Protein AF-A0A5C7P447-F1 (afdb_monomer)

Foldseek 3Di:
DDDPDQFDPVVCVVPVPHPVRDQDPPHQWDWDQDPQWIWIAGPVGDIDIAHLVLAAPLLVVVCVVQNPVNQLQVLLDDDCPPAPNDPVRSSVVSVVSSVVLSCVRNVHDSDNDDPPPDDPVVVLVLLLVLCCVLCVVQDVHSVSSLVVLVVQCVVVVHDSVVSSVVSCPDPSSVVSSVVVVVVVVVVVVVVVPPPPVVVVCVVVDD

Mean predicted aligned error: 17.14 Å

Solvent-accessible surface area (backbone atoms only — not comparable to full-atom values): 11740 Å² total; per-residue (Å²): 139,84,85,80,83,79,66,54,57,72,53,17,77,78,38,89,85,33,56,82,78,68,54,51,97,87,45,68,46,43,74,50,77,54,97,82,22,44,36,38,40,34,76,89,69,52,75,48,76,42,55,66,85,46,26,23,72,57,29,50,58,53,31,76,78,63,34,65,66,58,54,35,54,55,52,32,64,71,59,92,85,54,62,78,81,42,74,65,46,33,52,51,50,28,49,49,38,25,50,54,46,45,49,50,48,41,64,50,42,68,55,75,67,75,77,74,79,42,65,69,70,50,52,46,49,42,50,25,52,15,44,21,71,76,34,52,93,81,13,89,39,52,66,54,31,46,53,51,37,52,51,47,8,64,75,66,76,39,54,64,68,56,27,49,46,61,52,47,70,35,69,71,35,43,53,40,38,52,51,52,50,52,50,53,50,48,55,55,52,59,70,59,52,75,35,74,64,58,59,46,39,67,73,72,66,119

Sequence (206 aa):
MAKVEMVSVAQAVADPKLAFTNFRKNGDYASDWIAGRLHIIWRDGMRQTFDPRRASVSVRAEAERNGFHQTIIDAGAMGADEGDGTKQGRMAERRRRMTERMEHLASGSDSWEKPRLSSGAVAESLVLRALVRVFPDRFTDTEAASKAVDTLAAKRSLDRAGALKVWADSQAIALAIVDIRAEDAKARAGGLSESADDILGEILGE

Structure (mmCIF, N/CA/C/O backbone):
data_AF-A0A5C7P447-F1
#
_entry.id   AF-A0A5C7P447-F1
#
loop_
_atom_site.group_PDB
_atom_site.id
_atom_site.type_symbol
_atom_site.label_atom_id
_atom_site.label_alt_id
_atom_site.label_comp_id
_atom_site.label_asym_id
_atom_site.label_entity_id
_atom_site.label_seq_id
_atom_site.pdbx_PDB_ins_code
_atom_site.Cartn_x
_atom_site.Cartn_y
_atom_site.Cartn_z
_atom_site.occupancy
_atom_site.B_iso_or_equiv
_atom_site.auth_seq_id
_atom_site.auth_comp_id
_atom_site.auth_asym_id
_atom_site.auth_atom_id
_atom_site.pdbx_PDB_model_num
ATOM 1 N N . MET A 1 1 ? 26.770 -2.213 -41.819 1.00 32.88 1 MET A N 1
ATOM 2 C CA . MET A 1 1 ? 25.699 -3.223 -41.669 1.00 32.88 1 MET A CA 1
ATOM 3 C C . MET A 1 1 ? 25.867 -3.888 -40.312 1.00 32.88 1 MET A C 1
ATOM 5 O O . MET A 1 1 ? 26.894 -4.517 -40.110 1.00 32.88 1 MET A O 1
ATOM 9 N N . ALA A 1 2 ? 24.930 -3.707 -39.378 1.00 28.11 2 ALA A N 1
ATOM 10 C CA . ALA A 1 2 ? 24.953 -4.414 -38.094 1.00 28.11 2 ALA A CA 1
ATOM 11 C C . ALA A 1 2 ? 23.900 -5.527 -38.131 1.00 28.11 2 ALA A C 1
ATOM 13 O O . ALA A 1 2 ? 22.711 -5.255 -38.288 1.00 28.11 2 ALA A O 1
ATOM 14 N N . LYS A 1 3 ? 24.361 -6.778 -38.058 1.00 29.62 3 LYS A N 1
ATOM 15 C CA . LYS A 1 3 ? 23.526 -7.979 -38.034 1.00 29.62 3 LYS A CA 1
ATOM 16 C C . LYS A 1 3 ? 22.987 -8.128 -36.609 1.00 29.62 3 LYS A C 1
ATOM 18 O O . LYS A 1 3 ? 23.747 -8.417 -35.693 1.00 29.62 3 LYS A O 1
ATOM 23 N N . VAL A 1 4 ? 21.700 -7.847 -36.419 1.00 31.42 4 VAL A N 1
ATOM 24 C CA . VAL A 1 4 ? 21.002 -8.100 -35.153 1.00 31.42 4 VAL A CA 1
ATOM 25 C C . VAL A 1 4 ? 20.711 -9.595 -35.105 1.00 31.42 4 VAL A C 1
ATOM 27 O O . VAL A 1 4 ? 19.855 -10.081 -35.843 1.00 31.42 4 VAL A O 1
ATOM 30 N N . GLU A 1 5 ? 21.453 -10.339 -34.291 1.00 34.38 5 GLU A N 1
ATOM 31 C CA . GLU A 1 5 ? 21.124 -11.737 -34.024 1.00 34.38 5 GLU A CA 1
ATOM 32 C C . GLU A 1 5 ? 19.927 -11.790 -33.072 1.00 34.38 5 GLU A C 1
ATOM 34 O O . GLU A 1 5 ? 20.017 -11.459 -31.891 1.00 34.38 5 GLU A O 1
ATOM 39 N N . MET A 1 6 ? 18.771 -12.157 -33.629 1.00 37.62 6 MET A N 1
ATOM 40 C CA . MET A 1 6 ? 17.560 -12.434 -32.867 1.00 37.62 6 MET A CA 1
ATOM 41 C C . MET A 1 6 ? 17.691 -13.816 -32.238 1.00 37.62 6 MET A C 1
ATOM 43 O O . MET A 1 6 ? 17.671 -14.824 -32.945 1.00 37.62 6 MET A O 1
ATOM 47 N N . VAL A 1 7 ? 17.820 -13.868 -30.913 1.00 43.75 7 VAL A N 1
ATOM 48 C CA . VAL A 1 7 ? 17.795 -15.149 -30.207 1.00 43.75 7 VAL A CA 1
ATOM 49 C C . VAL A 1 7 ? 16.360 -15.678 -30.133 1.00 43.75 7 VAL A C 1
ATOM 51 O O . VAL A 1 7 ? 15.414 -14.918 -29.911 1.00 43.75 7 VAL A O 1
ATOM 54 N N . SER A 1 8 ? 16.200 -16.981 -30.381 1.00 42.62 8 SER A N 1
ATOM 55 C CA . SER A 1 8 ? 14.905 -17.645 -30.532 1.00 42.62 8 SER A CA 1
ATOM 56 C C . SER A 1 8 ? 14.222 -17.894 -29.182 1.00 42.62 8 SER A C 1
ATOM 58 O O . SER A 1 8 ? 14.843 -18.299 -28.197 1.00 42.62 8 SER A O 1
ATOM 60 N N . VAL A 1 9 ? 12.900 -17.713 -29.172 1.00 39.41 9 VAL A N 1
ATOM 61 C CA . VAL A 1 9 ? 12.012 -17.901 -28.014 1.00 39.41 9 VAL A CA 1
ATOM 62 C C . VAL A 1 9 ? 12.117 -19.310 -27.414 1.00 39.41 9 VAL A C 1
ATOM 64 O O . VAL A 1 9 ? 11.932 -19.487 -26.214 1.00 39.41 9 VAL A O 1
ATOM 67 N N . ALA A 1 10 ? 12.503 -20.314 -28.203 1.00 39.03 10 ALA A N 1
ATOM 68 C CA . ALA A 1 10 ? 12.670 -21.682 -27.719 1.00 39.03 10 ALA A CA 1
ATOM 69 C C . ALA A 1 10 ? 13.864 -21.841 -26.754 1.00 39.03 10 ALA A C 1
ATOM 71 O O . ALA A 1 10 ? 13.804 -22.662 -25.842 1.00 39.03 10 ALA A O 1
ATOM 72 N N . GLN A 1 11 ? 14.917 -21.024 -26.883 1.00 45.59 11 GLN A N 1
ATOM 73 C CA . GLN A 1 11 ? 16.041 -21.036 -25.936 1.00 45.59 11 GLN A CA 1
ATOM 74 C C . GLN A 1 11 ? 15.704 -20.321 -24.622 1.00 45.59 11 GLN A C 1
ATOM 76 O O . GLN A 1 11 ? 16.292 -20.620 -23.594 1.00 45.59 11 GLN A O 1
ATOM 81 N N . ALA A 1 12 ? 14.714 -19.432 -24.632 1.00 46.47 12 ALA A N 1
ATOM 82 C CA . ALA A 1 12 ? 14.248 -18.697 -23.460 1.00 46.47 12 ALA A CA 1
ATOM 83 C C . ALA A 1 12 ? 13.365 -19.480 -22.496 1.00 46.47 12 ALA A C 1
ATOM 85 O O . ALA A 1 12 ? 13.190 -19.128 -21.330 1.00 46.47 12 ALA A O 1
ATOM 86 N N . VAL A 1 13 ? 12.721 -20.495 -23.056 1.00 43.47 13 VAL A N 1
ATOM 87 C CA . VAL A 1 13 ? 11.837 -21.402 -22.340 1.00 43.47 13 VAL A CA 1
ATOM 88 C C . VAL A 1 13 ? 12.662 -22.523 -21.693 1.00 43.47 13 VAL A C 1
ATOM 90 O O . VAL A 1 13 ? 12.252 -23.063 -20.671 1.00 43.47 13 VAL A O 1
ATOM 93 N N . ALA A 1 14 ? 13.853 -22.816 -22.230 1.00 48.75 14 ALA A N 1
ATOM 94 C CA . ALA A 1 14 ? 14.818 -23.766 -21.673 1.00 48.75 14 ALA A CA 1
ATOM 95 C C . ALA A 1 14 ? 15.865 -23.108 -20.746 1.00 48.75 14 ALA A C 1
ATOM 97 O O . ALA A 1 14 ? 16.346 -23.740 -19.809 1.00 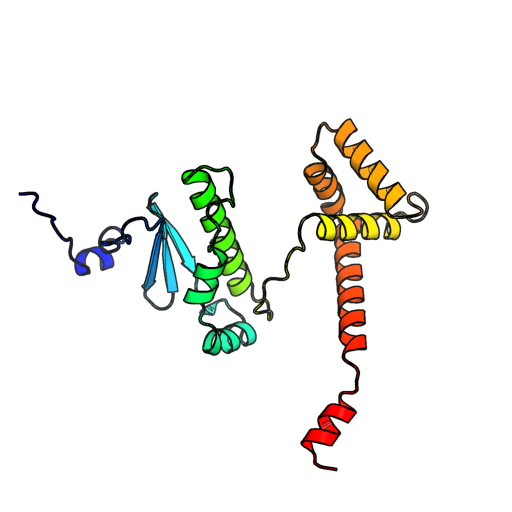48.75 14 ALA A O 1
ATOM 98 N N . ASP A 1 15 ? 16.176 -21.831 -20.979 1.00 51.38 15 ASP A N 1
ATOM 99 C CA . ASP A 1 15 ? 17.005 -20.959 -20.147 1.00 51.38 15 ASP A CA 1
ATOM 100 C C . ASP A 1 15 ? 16.265 -19.614 -20.007 1.00 51.38 15 ASP A C 1
ATOM 102 O O . ASP A 1 15 ? 16.101 -18.921 -21.010 1.00 51.38 15 ASP A O 1
ATOM 106 N N . PRO A 1 16 ? 15.817 -19.190 -18.808 1.00 49.62 16 PRO A N 1
ATOM 107 C CA . PRO A 1 16 ? 14.996 -17.984 -18.608 1.00 49.62 16 PRO A CA 1
ATOM 108 C C . PRO A 1 16 ? 15.636 -16.652 -19.072 1.00 49.62 16 PRO A C 1
ATOM 110 O O . PRO A 1 16 ? 15.041 -15.590 -18.883 1.00 49.62 16 PRO A O 1
ATOM 113 N N . LYS A 1 17 ? 16.832 -16.692 -19.676 1.00 42.72 17 LYS A N 1
ATOM 114 C CA . LYS A 1 17 ? 17.628 -15.571 -20.188 1.00 42.72 17 LYS A CA 1
ATOM 115 C C . LYS A 1 17 ? 17.383 -15.159 -21.655 1.00 42.72 17 LYS A C 1
ATOM 117 O O . LYS A 1 17 ? 17.959 -14.151 -22.051 1.00 42.72 17 LYS A O 1
ATOM 122 N N . LEU A 1 18 ? 16.569 -15.849 -22.473 1.00 44.16 18 LEU A N 1
ATOM 123 C CA . LEU A 1 18 ? 16.613 -15.658 -23.949 1.00 44.16 18 LEU A CA 1
ATOM 124 C C . LEU A 1 18 ? 15.366 -15.116 -24.712 1.00 44.16 18 LEU A C 1
ATOM 126 O O . LEU A 1 18 ? 15.472 -14.951 -25.922 1.00 44.16 18 LEU A O 1
ATOM 130 N N . ALA A 1 19 ? 14.218 -14.770 -24.093 1.00 46.97 19 ALA A N 1
ATOM 131 C CA . ALA A 1 19 ? 12.999 -14.296 -24.826 1.00 46.97 19 ALA A CA 1
ATOM 132 C C . ALA A 1 19 ? 12.458 -12.939 -24.383 1.00 46.97 19 ALA A C 1
ATOM 134 O O . ALA A 1 19 ? 11.370 -12.545 -24.794 1.00 46.97 19 ALA A O 1
ATOM 135 N N . PHE A 1 20 ? 13.206 -12.160 -23.612 1.00 51.41 20 PHE A N 1
ATOM 136 C CA . PHE A 1 20 ? 12.877 -10.740 -23.469 1.00 51.41 20 PHE A CA 1
ATOM 137 C C . PHE A 1 20 ? 13.572 -9.963 -24.591 1.00 51.41 20 PHE A C 1
ATOM 139 O O . PHE A 1 20 ? 14.365 -9.058 -24.352 1.00 51.41 20 PHE A O 1
ATOM 146 N N . THR A 1 21 ? 13.334 -10.371 -25.842 1.00 46.69 21 THR A N 1
ATOM 147 C CA . THR A 1 21 ? 14.134 -9.939 -26.997 1.00 46.69 21 THR A CA 1
ATOM 148 C C . THR A 1 21 ? 13.729 -8.582 -27.556 1.00 46.69 21 THR A C 1
ATOM 150 O O . THR A 1 21 ? 14.347 -8.143 -28.511 1.00 46.69 21 THR A O 1
ATOM 153 N N . ASN A 1 22 ? 12.748 -7.878 -26.980 1.00 51.53 22 ASN A N 1
ATOM 154 C CA . ASN A 1 22 ? 12.456 -6.495 -27.358 1.00 51.53 22 ASN A CA 1
ATOM 155 C C . ASN A 1 22 ? 11.879 -5.710 -26.177 1.00 51.53 22 ASN A C 1
ATOM 157 O O . ASN A 1 22 ? 10.667 -5.522 -26.061 1.00 51.53 22 ASN A O 1
ATOM 161 N N . PHE A 1 23 ? 12.752 -5.173 -25.322 1.00 56.56 23 PHE A N 1
ATOM 162 C CA . PHE A 1 23 ? 12.380 -3.958 -24.598 1.00 56.56 23 PHE A CA 1
ATOM 163 C C . PHE A 1 23 ? 11.895 -2.950 -25.645 1.00 56.56 23 PHE A C 1
ATOM 165 O O . PHE A 1 23 ? 12.618 -2.679 -26.610 1.00 56.56 23 PHE A O 1
ATOM 172 N N . ARG A 1 24 ? 10.687 -2.391 -25.485 1.00 54.06 24 ARG A N 1
ATOM 173 C CA . ARG A 1 24 ? 10.247 -1.278 -26.344 1.00 54.06 24 ARG A CA 1
ATOM 174 C C . ARG A 1 24 ? 11.355 -0.218 -26.366 1.00 54.06 24 ARG A C 1
ATOM 176 O O . ARG A 1 24 ? 12.093 -0.070 -25.390 1.00 54.06 24 ARG A O 1
ATOM 183 N N . LYS A 1 25 ? 11.509 0.519 -27.468 1.00 44.28 25 LYS A N 1
ATOM 184 C CA . LYS A 1 25 ? 12.490 1.611 -27.553 1.00 44.28 25 LYS A CA 1
ATOM 185 C C . LYS A 1 25 ? 12.168 2.597 -26.415 1.00 44.28 25 LYS A C 1
ATOM 187 O O . LYS A 1 25 ? 11.131 3.245 -26.460 1.00 44.28 25 LYS A O 1
ATOM 192 N N . ASN A 1 26 ? 13.013 2.630 -25.377 1.00 53.09 26 ASN A N 1
ATOM 193 C CA . ASN A 1 26 ? 12.837 3.339 -24.090 1.00 53.09 26 ASN A CA 1
ATOM 194 C C . ASN A 1 26 ? 11.991 2.662 -22.986 1.00 53.09 26 ASN A C 1
ATOM 196 O O . ASN A 1 26 ? 11.688 3.310 -21.992 1.00 53.09 26 ASN A O 1
ATOM 200 N N . GLY A 1 27 ? 11.655 1.377 -23.099 1.00 65.56 27 GLY A N 1
ATOM 201 C CA . GLY A 1 27 ? 11.002 0.612 -22.035 1.00 65.56 27 GLY A CA 1
ATOM 202 C C . GLY A 1 27 ? 11.967 0.253 -20.900 1.00 65.56 27 GLY A C 1
ATOM 203 O O . GLY A 1 27 ? 13.056 -0.279 -21.145 1.00 65.56 27 GLY A O 1
ATOM 204 N N . ASP A 1 28 ? 11.550 0.537 -19.666 1.00 76.69 28 ASP A N 1
ATOM 205 C CA . ASP A 1 28 ? 12.293 0.232 -18.432 1.00 76.69 28 ASP A CA 1
ATOM 206 C C . ASP A 1 28 ? 12.162 -1.244 -18.003 1.00 76.69 28 ASP A C 1
ATOM 208 O O . ASP A 1 28 ? 12.980 -1.756 -17.234 1.00 76.69 28 ASP A O 1
ATOM 212 N N . TYR A 1 29 ? 11.148 -1.937 -18.526 1.00 82.69 29 TYR A N 1
ATOM 213 C CA . TYR A 1 29 ? 10.860 -3.346 -18.281 1.00 82.69 29 TYR A CA 1
ATOM 214 C C . TYR A 1 29 ? 10.171 -3.986 -19.498 1.00 82.69 29 TYR A C 1
ATOM 216 O O . TYR A 1 29 ? 9.713 -3.295 -20.413 1.00 82.69 29 TYR A O 1
ATOM 224 N N . ALA A 1 30 ? 10.100 -5.311 -19.489 1.00 82.94 30 ALA A N 1
ATOM 225 C CA . ALA A 1 30 ? 9.268 -6.135 -20.352 1.00 82.94 30 ALA A CA 1
ATOM 226 C C . ALA A 1 30 ? 8.408 -7.050 -19.470 1.00 82.94 30 ALA A C 1
ATOM 228 O O . ALA A 1 30 ? 8.842 -7.445 -18.387 1.00 82.94 30 ALA A O 1
ATOM 229 N N . SER A 1 31 ? 7.189 -7.362 -19.897 1.00 83.50 31 SER A N 1
ATOM 230 C CA . SER A 1 31 ? 6.259 -8.185 -19.128 1.00 83.50 31 SER A CA 1
ATOM 231 C C . SER A 1 31 ? 5.547 -9.197 -20.008 1.00 83.50 31 SER A C 1
ATOM 233 O O . SER A 1 31 ? 5.228 -8.893 -21.155 1.00 83.50 31 SER A O 1
ATOM 235 N N . ASP A 1 32 ? 5.309 -10.392 -19.469 1.00 82.31 32 ASP A N 1
ATOM 236 C CA . ASP A 1 32 ? 4.554 -11.435 -20.161 1.00 82.31 32 ASP A CA 1
ATOM 237 C C . ASP A 1 32 ? 3.925 -12.447 -19.192 1.00 82.31 32 ASP A C 1
ATOM 239 O O . ASP A 1 32 ? 4.398 -12.631 -18.066 1.00 82.31 32 ASP A O 1
ATOM 243 N N . TRP A 1 33 ? 2.865 -13.120 -19.634 1.00 81.62 33 TRP A N 1
ATOM 244 C CA . TRP A 1 33 ? 2.242 -14.227 -18.917 1.00 81.62 33 TRP A CA 1
ATOM 245 C C . TRP A 1 33 ? 2.896 -15.554 -19.310 1.00 81.62 33 TRP A C 1
ATOM 247 O O . TRP A 1 33 ? 2.751 -16.021 -20.434 1.00 81.62 33 TRP A O 1
ATOM 257 N N . ILE A 1 34 ? 3.563 -16.214 -18.361 1.00 79.75 34 ILE A N 1
ATOM 258 C CA . ILE A 1 34 ? 4.190 -17.527 -18.568 1.00 79.75 34 ILE A CA 1
ATOM 259 C C . ILE A 1 34 ? 3.608 -18.499 -17.549 1.00 79.75 34 ILE A C 1
ATOM 261 O O . ILE A 1 34 ? 3.606 -18.232 -16.348 1.00 79.75 34 ILE A O 1
ATOM 265 N N . ALA A 1 35 ? 3.088 -19.631 -18.028 1.00 82.00 35 ALA A N 1
ATOM 266 C CA . ALA A 1 35 ? 2.484 -20.669 -17.186 1.00 82.00 35 ALA A CA 1
ATOM 267 C C . ALA A 1 35 ? 1.424 -20.127 -16.195 1.00 82.00 35 ALA A C 1
ATOM 269 O O . ALA A 1 35 ? 1.336 -20.570 -15.049 1.00 82.00 35 ALA A O 1
ATOM 270 N N . GLY A 1 36 ? 0.627 -19.142 -16.629 1.00 78.62 36 GLY A N 1
ATOM 271 C CA . GLY A 1 36 ? -0.422 -18.528 -15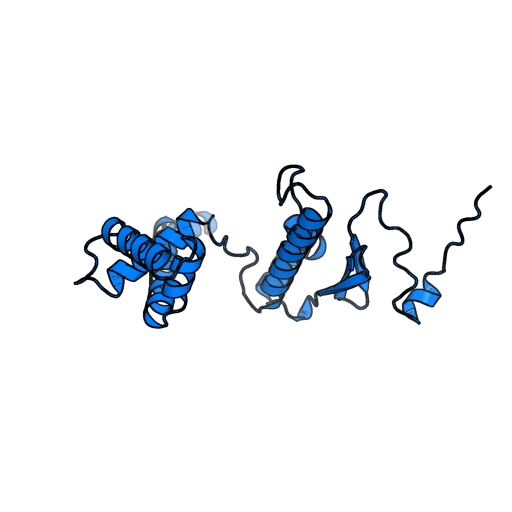.809 1.00 78.62 36 GLY A CA 1
ATOM 272 C C . GLY A 1 36 ? 0.083 -17.562 -14.733 1.00 78.62 36 GLY A C 1
ATOM 273 O O . GLY A 1 36 ? -0.683 -17.200 -13.844 1.00 78.62 36 GLY A O 1
ATOM 274 N N . ARG A 1 37 ? 1.350 -17.136 -14.799 1.00 85.31 37 ARG A N 1
ATOM 275 C CA . ARG A 1 37 ? 1.945 -16.121 -13.924 1.00 85.31 37 ARG A CA 1
ATOM 276 C C . ARG A 1 37 ? 2.439 -14.943 -14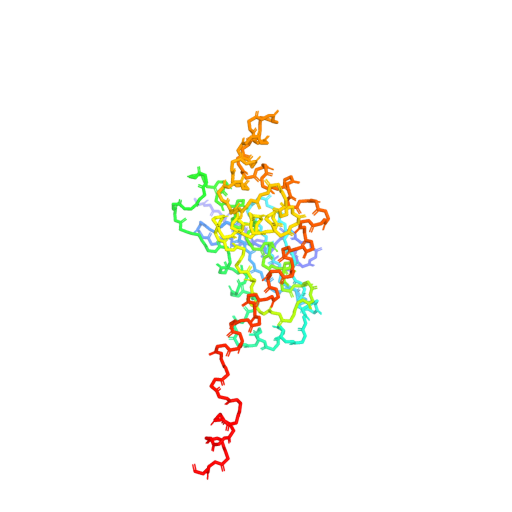.742 1.00 85.31 37 ARG A C 1
ATOM 278 O O . ARG A 1 37 ? 3.028 -15.132 -15.802 1.00 85.31 37 ARG A O 1
ATOM 285 N N . LEU A 1 38 ? 2.227 -13.735 -14.241 1.00 86.44 38 LEU A N 1
ATOM 286 C CA . LEU A 1 38 ? 2.762 -12.537 -14.870 1.00 86.44 38 LEU A CA 1
ATOM 287 C C . LEU A 1 38 ? 4.211 -12.382 -14.429 1.00 86.44 38 LEU A C 1
ATOM 289 O O . LEU A 1 38 ? 4.493 -12.283 -13.237 1.00 86.44 38 LEU A O 1
ATOM 293 N N . HIS A 1 39 ? 5.123 -12.338 -15.386 1.00 84.50 39 HIS A N 1
ATOM 294 C CA . HIS A 1 39 ? 6.522 -12.041 -15.150 1.00 84.50 39 HIS A CA 1
ATOM 295 C C . HIS A 1 39 ? 6.847 -10.659 -15.682 1.00 84.50 39 HIS A C 1
ATOM 297 O O . HIS A 1 39 ? 6.520 -10.338 -16.817 1.00 84.50 39 HIS A O 1
ATOM 303 N N . ILE A 1 40 ? 7.526 -9.864 -14.867 1.00 86.62 40 ILE A N 1
ATOM 304 C CA . ILE A 1 40 ? 8.079 -8.571 -15.255 1.00 86.62 40 ILE A CA 1
ATOM 305 C C . ILE A 1 40 ? 9.589 -8.658 -15.112 1.00 86.62 40 ILE A C 1
ATOM 307 O O . ILE A 1 40 ? 10.095 -8.970 -14.033 1.00 86.62 40 ILE A O 1
ATOM 311 N N . ILE A 1 41 ? 10.296 -8.397 -16.205 1.00 84.38 41 ILE A N 1
ATOM 312 C CA . ILE A 1 41 ? 11.752 -8.339 -16.254 1.00 84.38 41 ILE A CA 1
ATOM 313 C C . ILE A 1 41 ? 12.179 -6.908 -16.502 1.00 84.38 41 ILE A C 1
ATOM 315 O O . ILE A 1 41 ? 11.842 -6.284 -17.506 1.00 84.38 41 ILE A O 1
ATOM 319 N N . TRP A 1 42 ? 12.939 -6.390 -15.556 1.00 82.06 42 TRP A N 1
ATOM 320 C CA . TRP A 1 42 ? 13.486 -5.052 -15.589 1.00 82.06 42 TRP A CA 1
ATOM 321 C C . TRP A 1 42 ? 14.759 -5.016 -16.427 1.00 82.06 42 TRP A C 1
ATOM 323 O O . TRP A 1 42 ? 15.472 -6.011 -16.558 1.00 82.06 42 TRP A O 1
ATOM 333 N N . ARG A 1 43 ? 15.080 -3.844 -16.978 1.00 76.06 43 ARG A N 1
ATOM 334 C CA . ARG A 1 43 ? 16.289 -3.654 -17.794 1.00 76.06 43 ARG A CA 1
ATOM 335 C C . ARG A 1 43 ? 17.594 -3.935 -17.033 1.00 76.06 43 ARG A C 1
ATOM 337 O O . ARG A 1 43 ? 18.594 -4.265 -17.658 1.00 76.06 43 ARG A O 1
ATOM 344 N N . ASP A 1 44 ? 17.586 -3.820 -15.708 1.00 75.75 44 ASP A N 1
ATOM 345 C CA . ASP A 1 44 ? 18.714 -4.185 -14.839 1.00 75.75 44 ASP A CA 1
ATOM 346 C C . ASP A 1 44 ? 18.786 -5.694 -14.523 1.00 75.75 44 ASP A C 1
ATOM 348 O O . ASP A 1 44 ? 19.622 -6.118 -13.731 1.00 75.75 44 ASP A O 1
ATOM 352 N N . GLY A 1 45 ? 17.924 -6.512 -15.137 1.00 72.44 45 GLY A N 1
ATOM 353 C CA . GLY A 1 45 ? 17.899 -7.966 -14.984 1.00 72.44 45 GLY A CA 1
ATOM 354 C C . GLY A 1 45 ? 17.062 -8.471 -13.808 1.00 72.44 45 GLY A C 1
ATOM 355 O O . GLY A 1 45 ? 16.917 -9.684 -13.656 1.00 72.44 45 GLY A O 1
ATOM 356 N N . MET A 1 46 ? 16.473 -7.588 -12.988 1.00 76.56 46 MET A N 1
ATOM 357 C CA . MET A 1 46 ? 15.571 -8.031 -11.921 1.00 76.56 46 MET A CA 1
ATOM 358 C C . MET A 1 46 ? 14.292 -8.646 -12.491 1.00 76.56 46 MET A C 1
ATOM 360 O O . MET A 1 46 ? 13.754 -8.174 -13.493 1.00 76.56 46 MET A O 1
ATOM 364 N N . ARG A 1 47 ? 13.756 -9.659 -11.803 1.00 82.25 47 ARG A N 1
ATOM 365 C CA . ARG A 1 47 ? 12.504 -10.330 -12.169 1.00 82.25 47 ARG A CA 1
ATOM 366 C C . ARG A 1 47 ? 11.496 -10.262 -11.033 1.00 82.25 47 ARG A C 1
ATOM 368 O O . ARG A 1 47 ? 11.811 -10.595 -9.896 1.00 82.25 47 ARG A O 1
ATOM 375 N N . GLN A 1 48 ? 10.266 -9.908 -11.372 1.00 84.56 48 GLN A N 1
ATOM 376 C CA . GLN A 1 48 ? 9.105 -9.983 -10.492 1.00 84.56 48 GLN A CA 1
ATOM 377 C C . GLN A 1 48 ? 8.091 -10.949 -11.079 1.00 84.56 48 GLN A C 1
ATOM 379 O O . GLN A 1 48 ? 7.955 -11.052 -12.297 1.00 84.56 48 GLN A O 1
ATOM 384 N N . THR A 1 49 ? 7.424 -11.702 -10.210 1.00 87.69 49 THR A N 1
ATOM 385 C CA . THR A 1 49 ? 6.439 -12.703 -10.613 1.00 87.69 49 THR A CA 1
ATOM 386 C C . THR A 1 49 ? 5.182 -12.533 -9.786 1.00 87.69 49 THR A C 1
ATOM 388 O O . THR A 1 49 ? 5.241 -12.591 -8.560 1.00 87.69 49 THR A O 1
ATOM 391 N N . PHE A 1 50 ? 4.054 -12.381 -10.463 1.00 88.19 50 PHE A N 1
ATOM 392 C CA . PHE A 1 50 ? 2.736 -12.343 -9.858 1.00 88.19 50 PHE A CA 1
ATOM 393 C C . PHE A 1 50 ? 1.973 -13.625 -10.196 1.00 88.19 50 PHE A C 1
ATOM 395 O O . PHE A 1 50 ? 1.857 -14.008 -11.362 1.00 88.19 50 PHE A O 1
ATOM 402 N N . ASP A 1 51 ? 1.470 -14.291 -9.158 1.00 89.25 51 ASP A N 1
ATOM 403 C CA . ASP A 1 51 ? 0.639 -15.487 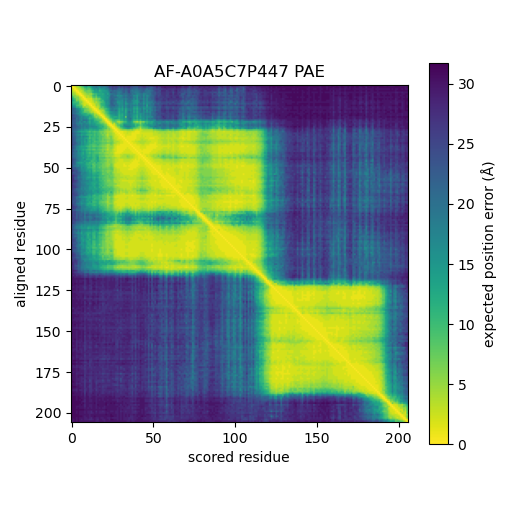-9.279 1.00 89.25 51 ASP A CA 1
ATOM 404 C C . ASP A 1 51 ? -0.821 -15.124 -8.953 1.00 89.25 51 ASP A C 1
ATOM 406 O O . ASP A 1 51 ? -1.146 -14.929 -7.776 1.00 89.25 51 ASP A O 1
ATOM 410 N N . PRO A 1 52 ? -1.713 -15.036 -9.957 1.00 88.31 52 PRO A N 1
ATOM 411 C CA . PRO A 1 52 ? -3.103 -14.625 -9.763 1.00 88.31 52 PRO A CA 1
ATOM 412 C C . PRO A 1 52 ? -3.898 -15.617 -8.912 1.00 88.31 52 PRO A C 1
ATOM 414 O O . PRO A 1 52 ? -4.940 -15.265 -8.370 1.00 88.31 52 PRO A O 1
ATOM 417 N N . ARG A 1 53 ? -3.417 -16.856 -8.745 1.00 88.75 53 ARG A N 1
ATOM 418 C CA . ARG A 1 53 ? -4.084 -17.865 -7.908 1.00 88.75 53 ARG A CA 1
ATOM 419 C C . ARG A 1 53 ? -4.010 -17.536 -6.420 1.00 88.75 53 ARG A C 1
ATOM 421 O O . ARG A 1 53 ? -4.754 -18.117 -5.641 1.00 88.75 53 ARG A O 1
ATOM 428 N N . ARG A 1 54 ? -3.117 -16.622 -6.031 1.00 83.75 54 ARG A N 1
ATOM 429 C CA . ARG A 1 54 ? -2.991 -16.123 -4.657 1.00 83.75 54 ARG A CA 1
ATOM 430 C C . ARG A 1 54 ? -3.993 -15.016 -4.324 1.00 83.75 54 ARG A C 1
ATOM 432 O O . ARG A 1 54 ? -4.121 -14.662 -3.158 1.00 83.75 54 ARG A O 1
ATOM 439 N N . ALA A 1 55 ? -4.667 -14.456 -5.326 1.00 85.94 55 ALA A N 1
ATOM 440 C CA . ALA A 1 55 ? -5.693 -13.447 -5.115 1.00 85.94 55 ALA A CA 1
ATOM 441 C C . ALA A 1 55 ? -6.992 -14.071 -4.577 1.00 85.94 55 ALA A C 1
ATOM 443 O O . ALA A 1 55 ? -7.321 -15.224 -4.879 1.00 85.94 55 ALA A O 1
ATOM 444 N N . SER A 1 56 ? -7.747 -13.290 -3.802 1.00 80.94 56 SER A N 1
ATOM 445 C CA . SER A 1 56 ? -9.071 -13.681 -3.303 1.00 80.94 56 SER A CA 1
ATOM 446 C C . SER A 1 56 ? -10.055 -13.935 -4.454 1.00 80.94 56 SER A C 1
ATOM 448 O O . SER A 1 56 ? -9.791 -13.620 -5.618 1.00 80.94 56 SER A O 1
ATOM 450 N N . VAL A 1 57 ? -11.202 -14.555 -4.156 1.00 82.44 57 VAL A N 1
ATOM 451 C CA . VAL A 1 57 ? -12.262 -14.761 -5.162 1.00 82.44 57 VAL A CA 1
ATOM 452 C C . VAL A 1 57 ? -12.769 -13.413 -5.686 1.00 82.44 57 VAL A C 1
ATOM 454 O O . VAL A 1 57 ? -12.842 -13.233 -6.898 1.00 82.44 57 VAL A O 1
ATOM 457 N N . SER A 1 58 ? -13.014 -12.454 -4.792 1.00 76.75 58 SER A N 1
ATOM 458 C CA . SER A 1 58 ? -13.496 -11.109 -5.126 1.00 76.75 58 SER A CA 1
ATOM 459 C C . SER A 1 58 ? -12.512 -10.342 -6.013 1.00 76.75 58 SER A C 1
ATOM 461 O O . SER A 1 58 ? -12.898 -9.794 -7.041 1.00 76.75 58 SER A O 1
ATOM 463 N N . VAL A 1 59 ? -11.213 -10.379 -5.691 1.00 83.44 59 VAL A N 1
ATOM 464 C CA . VAL A 1 59 ? -10.173 -9.739 -6.515 1.00 83.44 59 VAL A CA 1
ATOM 465 C C . VAL A 1 59 ? -10.036 -10.417 -7.878 1.00 83.44 59 VAL A C 1
ATOM 467 O O . VAL A 1 59 ? -9.806 -9.739 -8.875 1.00 83.44 59 VAL A O 1
ATOM 470 N N . ARG A 1 60 ? -10.186 -11.746 -7.956 1.00 86.25 60 ARG A N 1
ATOM 471 C CA . ARG A 1 60 ? -10.178 -12.454 -9.245 1.00 86.25 60 ARG A CA 1
ATOM 472 C C . ARG A 1 60 ? -11.382 -12.089 -10.110 1.00 86.25 60 ARG A C 1
ATOM 474 O O . ARG A 1 60 ? -11.179 -11.875 -11.298 1.00 86.25 60 ARG A O 1
ATOM 481 N N . ALA A 1 61 ? -12.575 -11.959 -9.529 1.00 84.31 61 ALA A N 1
ATOM 482 C CA . ALA A 1 61 ? -13.767 -11.506 -10.248 1.00 84.31 61 ALA A CA 1
ATOM 483 C C . ALA A 1 61 ? -13.588 -10.078 -10.792 1.00 84.31 61 ALA A C 1
ATOM 485 O O . ALA A 1 61 ? -13.884 -9.803 -11.952 1.00 84.31 61 ALA A O 1
ATOM 486 N N . GLU A 1 62 ? -13.010 -9.174 -10.000 1.00 83.06 62 GLU A N 1
ATOM 487 C CA . GLU A 1 62 ? -12.760 -7.802 -10.452 1.00 83.06 62 GLU A CA 1
ATOM 488 C C . GLU A 1 62 ? -11.662 -7.729 -11.535 1.00 83.06 62 GLU A C 1
ATOM 490 O O . GLU A 1 62 ? -11.700 -6.881 -12.435 1.00 83.06 62 GLU A O 1
ATOM 495 N N . ALA A 1 63 ? -10.716 -8.675 -11.514 1.00 88.81 63 ALA A N 1
ATOM 496 C CA . ALA A 1 63 ? -9.706 -8.822 -12.557 1.00 88.81 63 ALA A CA 1
ATOM 497 C C . ALA A 1 63 ? -10.285 -9.219 -13.918 1.00 88.81 63 ALA A C 1
ATOM 499 O O . ALA A 1 63 ? -9.651 -8.923 -14.931 1.00 88.81 63 ALA A O 1
ATOM 500 N N . GLU A 1 64 ? -11.458 -9.852 -13.970 1.00 86.31 64 GLU A N 1
ATOM 501 C CA . GLU A 1 64 ? -12.133 -10.171 -15.235 1.00 86.31 64 GLU A CA 1
ATOM 502 C C . GLU A 1 64 ? -12.562 -8.899 -15.978 1.00 86.31 64 GLU A C 1
ATOM 504 O O . GLU A 1 64 ? -12.571 -8.875 -17.206 1.00 86.31 64 GLU A O 1
ATOM 509 N N . ARG A 1 65 ? -12.852 -7.820 -15.239 1.00 80.38 65 ARG A N 1
ATOM 510 C CA . ARG A 1 65 ? -13.259 -6.521 -15.794 1.00 80.38 65 ARG A CA 1
ATOM 511 C C . ARG A 1 65 ? -12.069 -5.623 -16.112 1.00 80.38 65 ARG A C 1
ATOM 513 O O . ARG A 1 65 ? -12.034 -4.989 -17.159 1.00 80.38 65 ARG A O 1
ATOM 520 N N . ASN A 1 66 ? -11.096 -5.571 -15.202 1.00 83.75 66 ASN A N 1
ATOM 521 C CA . ASN A 1 66 ? -10.031 -4.561 -15.224 1.00 83.75 66 ASN A CA 1
ATOM 522 C C . ASN A 1 66 ? -8.653 -5.110 -15.634 1.00 83.75 66 ASN A C 1
ATOM 524 O O . ASN A 1 66 ? -7.752 -4.345 -15.972 1.00 83.75 66 ASN A O 1
ATOM 528 N N . GLY A 1 67 ? -8.465 -6.431 -15.600 1.00 88.25 67 GLY A N 1
ATOM 529 C CA . GLY A 1 67 ? -7.221 -7.104 -15.962 1.00 88.25 67 GLY A CA 1
ATOM 530 C C . GLY A 1 67 ? -6.078 -6.898 -14.960 1.00 88.25 67 GLY A C 1
ATOM 531 O O . GLY A 1 67 ? -5.602 -5.785 -14.724 1.00 88.25 67 GLY A O 1
ATOM 532 N N . PHE A 1 68 ? -5.530 -8.001 -14.434 1.00 89.06 68 PHE A N 1
ATOM 533 C CA . PHE A 1 68 ? -4.358 -7.957 -13.545 1.00 89.06 68 PHE A CA 1
ATOM 534 C C . PHE A 1 68 ? -3.154 -7.253 -14.177 1.00 89.06 68 PHE A C 1
ATOM 536 O O . PHE A 1 68 ? -2.493 -6.451 -13.524 1.00 89.06 68 PHE A O 1
ATOM 543 N N . HIS A 1 69 ? -2.867 -7.546 -15.448 1.00 88.75 69 HIS A N 1
ATOM 544 C CA . HIS A 1 69 ? -1.698 -6.994 -16.129 1.00 88.75 69 HIS A CA 1
ATOM 545 C C . HIS A 1 69 ? -1.782 -5.470 -16.231 1.00 88.75 69 HIS A C 1
ATOM 547 O O . HIS A 1 69 ? -0.875 -4.788 -15.762 1.00 88.75 69 HIS A O 1
ATOM 553 N N . GLN A 1 70 ? -2.885 -4.952 -16.774 1.00 86.25 70 GLN A N 1
ATOM 554 C CA . GLN A 1 70 ? -3.100 -3.519 -16.963 1.00 86.25 70 GLN A CA 1
ATOM 555 C C . GLN A 1 70 ? -3.010 -2.775 -15.628 1.00 86.25 70 GLN A C 1
ATOM 557 O O . GLN A 1 70 ? -2.214 -1.857 -15.477 1.00 86.25 70 GLN A O 1
ATOM 562 N N . THR A 1 71 ? -3.698 -3.286 -14.610 1.00 86.94 71 THR A N 1
ATOM 563 C CA . THR A 1 71 ? -3.704 -2.714 -13.259 1.00 86.94 71 THR A CA 1
ATOM 564 C C . THR A 1 71 ? -2.319 -2.661 -12.608 1.00 86.94 71 THR A C 1
ATOM 566 O O . THR A 1 71 ? -1.976 -1.693 -11.928 1.00 86.94 71 THR A O 1
ATOM 569 N N . ILE A 1 72 ? -1.510 -3.708 -12.784 1.00 88.56 72 ILE A N 1
ATOM 570 C CA . ILE A 1 72 ? -0.142 -3.753 -12.257 1.00 88.56 72 ILE A CA 1
ATOM 571 C C . ILE A 1 72 ? 0.758 -2.775 -13.020 1.00 88.56 72 ILE A C 1
ATOM 573 O O . ILE A 1 72 ? 1.557 -2.084 -12.392 1.00 88.56 72 ILE A O 1
ATOM 577 N N . ILE A 1 73 ? 0.630 -2.687 -14.348 1.00 86.31 73 ILE A N 1
ATOM 578 C CA . ILE A 1 73 ? 1.399 -1.741 -15.168 1.00 86.31 73 ILE A CA 1
ATOM 579 C C . ILE A 1 73 ? 1.035 -0.288 -14.839 1.00 86.31 73 ILE A C 1
ATOM 581 O O . ILE A 1 73 ? 1.937 0.540 -14.679 1.00 86.31 73 ILE A O 1
ATOM 585 N N . ASP A 1 74 ? -0.254 0.009 -14.686 1.00 84.12 74 ASP A N 1
ATOM 586 C CA . ASP A 1 74 ? -0.763 1.352 -14.405 1.00 84.12 74 ASP A CA 1
ATOM 587 C C . ASP A 1 74 ? -0.343 1.852 -13.027 1.00 84.12 74 ASP A C 1
ATOM 589 O O . ASP A 1 74 ? -0.024 3.027 -12.874 1.00 84.12 74 ASP A O 1
ATOM 593 N N . ALA A 1 75 ? -0.212 0.961 -12.038 1.00 82.06 75 ALA A N 1
ATOM 594 C CA . ALA A 1 75 ? 0.375 1.321 -10.747 1.00 82.06 75 ALA A CA 1
ATOM 595 C C . ALA A 1 75 ? 1.816 1.847 -10.885 1.00 82.06 75 ALA A C 1
ATOM 597 O O . ALA A 1 75 ? 2.265 2.670 -10.088 1.00 82.06 75 ALA A O 1
ATOM 598 N N . GLY A 1 76 ? 2.545 1.384 -11.903 1.00 79.31 76 GLY A N 1
ATOM 599 C CA . GLY A 1 76 ? 3.873 1.878 -12.240 1.00 79.31 76 GLY A CA 1
ATOM 600 C C . GLY A 1 76 ? 3.874 3.127 -13.123 1.00 79.31 76 GLY A C 1
ATOM 601 O O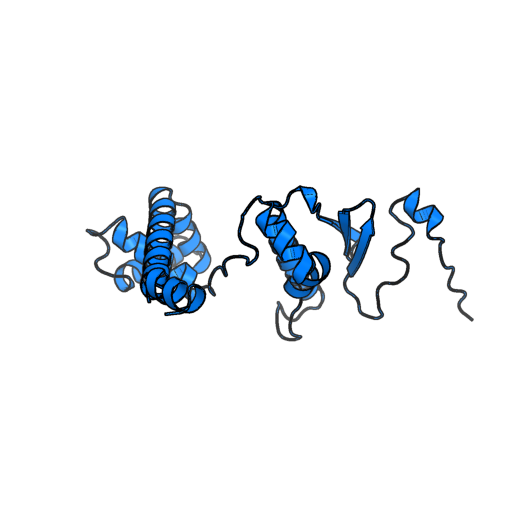 . GLY A 1 76 ? 4.950 3.660 -13.385 1.00 79.31 76 GLY A O 1
ATOM 602 N N . ALA A 1 77 ? 2.736 3.593 -13.642 1.00 79.56 77 ALA A N 1
ATOM 603 C CA . ALA A 1 77 ? 2.699 4.803 -14.453 1.00 79.56 77 ALA A CA 1
ATOM 604 C C . ALA A 1 77 ? 3.126 6.012 -13.605 1.00 79.56 77 ALA A C 1
ATOM 606 O O . ALA A 1 77 ? 2.629 6.228 -12.502 1.00 79.56 77 ALA A O 1
ATOM 607 N N . MET A 1 78 ? 4.093 6.775 -14.113 1.00 69.19 78 MET A N 1
ATOM 608 C CA . MET A 1 78 ? 4.629 7.961 -13.447 1.00 69.19 78 MET A CA 1
ATOM 609 C C . MET A 1 78 ? 4.791 9.080 -14.463 1.00 69.19 78 MET A C 1
ATOM 611 O O . MET A 1 78 ? 5.205 8.818 -15.600 1.00 69.19 78 MET A O 1
ATOM 615 N N . GLY A 1 79 ? 4.488 10.308 -14.042 1.00 59.72 79 GLY A N 1
ATOM 616 C CA . GLY A 1 79 ? 4.808 11.515 -14.799 1.00 59.72 79 GLY A CA 1
ATOM 617 C C . GLY A 1 79 ? 6.320 11.718 -14.936 1.00 59.72 79 GLY A C 1
ATOM 618 O O . GLY A 1 79 ? 7.109 11.157 -14.175 1.00 59.72 79 GLY A O 1
ATOM 619 N N . ALA A 1 80 ? 6.740 12.529 -15.910 1.00 57.06 80 ALA A N 1
ATOM 620 C CA . ALA A 1 80 ? 8.158 12.846 -16.118 1.00 57.06 80 ALA A CA 1
ATOM 621 C C . ALA A 1 80 ? 8.805 13.515 -14.885 1.00 57.06 80 ALA A C 1
ATOM 623 O O . ALA A 1 80 ? 9.994 13.295 -14.627 1.00 57.06 80 ALA A O 1
ATOM 624 N N . ASP A 1 81 ? 7.988 14.241 -14.113 1.00 57.25 81 ASP A N 1
ATOM 625 C CA . ASP A 1 81 ? 8.368 15.024 -12.933 1.00 57.25 81 ASP A CA 1
ATOM 626 C C . ASP A 1 81 ? 8.231 14.251 -11.604 1.00 57.25 81 ASP A C 1
ATOM 628 O O . ASP A 1 81 ? 8.592 14.764 -10.549 1.00 57.25 81 ASP A O 1
ATOM 632 N N . GLU A 1 82 ? 7.730 13.009 -11.625 1.00 55.38 82 GLU A N 1
ATOM 633 C CA . GLU A 1 82 ? 7.636 12.163 -10.429 1.00 55.38 82 GLU A CA 1
ATOM 634 C C . GLU A 1 82 ? 8.928 11.354 -10.228 1.00 55.38 82 GLU A C 1
ATOM 636 O O . GLU A 1 82 ? 9.332 10.600 -11.113 1.00 55.38 82 GLU A O 1
ATOM 641 N N . GLY A 1 83 ? 9.569 11.482 -9.059 1.0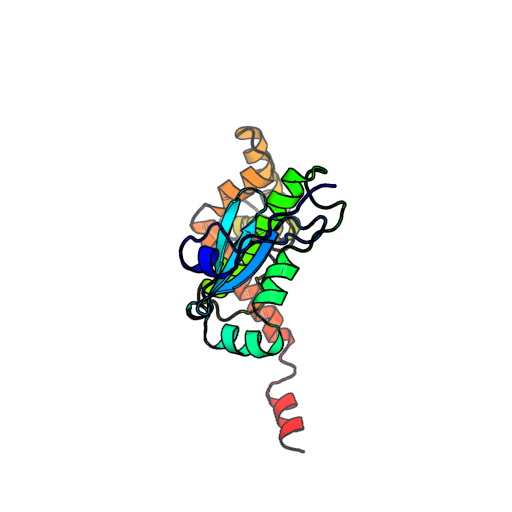0 58.12 83 GLY A N 1
ATOM 642 C CA . GLY A 1 83 ? 10.788 10.756 -8.671 1.00 58.12 83 GLY A CA 1
ATOM 643 C C . GLY A 1 83 ? 11.899 11.680 -8.159 1.00 58.12 83 GLY A C 1
ATOM 644 O O . GLY A 1 83 ? 11.658 12.837 -7.838 1.00 58.12 83 GLY A O 1
ATOM 645 N N . ASP A 1 84 ? 13.136 11.184 -8.114 1.00 61.78 84 ASP A N 1
ATOM 646 C CA . ASP A 1 84 ? 14.334 11.964 -7.746 1.00 61.78 84 ASP A CA 1
ATOM 647 C C . ASP A 1 84 ? 14.915 12.785 -8.922 1.00 61.78 84 ASP A C 1
ATOM 649 O O . ASP A 1 84 ? 16.060 13.232 -8.886 1.00 61.78 84 ASP A O 1
ATOM 653 N N . GLY A 1 85 ? 14.145 12.934 -10.006 1.00 63.91 85 GLY A N 1
ATOM 654 C CA . GLY A 1 85 ? 14.563 13.580 -11.254 1.00 63.91 85 GLY A CA 1
ATOM 655 C C . GLY A 1 85 ? 15.462 12.719 -12.152 1.00 63.91 85 GLY A C 1
ATOM 656 O O . GLY A 1 85 ? 15.636 13.035 -13.333 1.00 63.91 85 GLY A O 1
ATOM 657 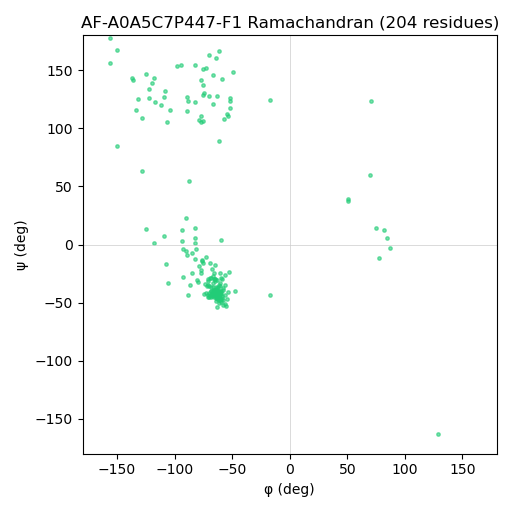N N . THR A 1 86 ? 15.987 11.594 -11.658 1.00 75.44 86 THR A N 1
ATOM 658 C CA . THR A 1 86 ? 16.866 10.704 -12.422 1.00 75.44 86 THR A CA 1
ATOM 659 C C . THR A 1 86 ? 16.092 9.564 -13.081 1.00 75.44 86 THR A C 1
ATOM 661 O O . THR A 1 86 ? 15.033 9.121 -12.634 1.00 75.44 86 THR A O 1
ATOM 664 N N . LYS A 1 87 ? 16.641 9.021 -14.174 1.00 73.12 87 LYS A N 1
ATOM 665 C CA . LYS A 1 87 ? 16.057 7.836 -14.818 1.00 73.12 87 LYS A CA 1
ATOM 666 C C . LYS A 1 87 ? 16.082 6.613 -13.891 1.00 73.12 87 LYS A C 1
ATOM 668 O O . LYS A 1 87 ? 15.132 5.839 -13.896 1.00 73.12 87 LYS A O 1
ATOM 673 N N . GLN A 1 88 ? 17.142 6.448 -13.100 1.00 74.12 88 GLN A N 1
ATOM 674 C CA . GLN A 1 88 ? 17.290 5.310 -12.190 1.00 74.12 88 GLN A CA 1
ATOM 675 C C . GLN A 1 88 ? 16.318 5.382 -11.012 1.00 74.12 88 GLN A C 1
ATOM 677 O O . GLN A 1 88 ? 15.650 4.387 -10.738 1.00 74.12 88 GLN A O 1
ATOM 682 N N . GLY A 1 89 ? 16.167 6.543 -10.371 1.00 75.81 89 GLY A N 1
ATOM 683 C CA . GLY A 1 89 ? 15.188 6.712 -9.299 1.00 75.81 89 GLY A CA 1
ATOM 684 C C . GLY A 1 89 ? 13.758 6.549 -9.793 1.00 75.81 89 GLY A C 1
ATOM 685 O O . GLY A 1 89 ? 12.956 5.886 -9.137 1.00 75.81 89 GLY A O 1
ATOM 686 N N . ARG A 1 90 ? 13.452 7.014 -11.014 1.00 75.25 90 ARG A N 1
ATOM 687 C CA . ARG A 1 90 ? 12.153 6.727 -11.635 1.00 75.25 90 ARG A CA 1
ATOM 688 C C . ARG A 1 90 ? 11.916 5.232 -11.862 1.00 75.25 90 ARG A C 1
ATOM 690 O O . ARG A 1 90 ? 10.832 4.724 -11.591 1.00 75.25 90 ARG A O 1
ATOM 697 N N . MET A 1 91 ? 12.921 4.499 -12.333 1.00 78.94 91 MET A N 1
ATOM 698 C CA . MET A 1 91 ? 12.811 3.045 -12.491 1.00 78.94 91 MET A CA 1
ATOM 699 C C . MET A 1 91 ? 12.607 2.328 -11.150 1.00 78.94 91 MET A C 1
ATOM 701 O O . MET A 1 91 ? 11.777 1.422 -11.064 1.00 78.94 91 MET A O 1
ATOM 705 N N . ALA A 1 92 ? 13.335 2.740 -10.110 1.00 80.81 92 ALA A N 1
ATOM 706 C CA . ALA A 1 92 ? 13.216 2.173 -8.771 1.00 80.81 92 ALA A CA 1
ATOM 707 C C . ALA A 1 92 ? 11.827 2.427 -8.166 1.00 80.81 92 ALA A C 1
ATOM 709 O O . ALA A 1 92 ? 11.208 1.506 -7.634 1.00 80.81 92 ALA A O 1
ATOM 710 N N . GLU A 1 93 ? 11.301 3.643 -8.312 1.00 80.88 93 GLU A N 1
ATOM 711 C CA . GLU A 1 93 ? 9.974 4.004 -7.815 1.00 80.88 93 GLU A CA 1
ATOM 712 C C . GLU A 1 93 ? 8.861 3.279 -8.578 1.00 80.88 93 GLU A C 1
ATOM 714 O O . GLU A 1 93 ? 7.967 2.688 -7.969 1.00 80.88 93 GLU A O 1
ATOM 719 N N . ARG A 1 94 ? 8.958 3.222 -9.912 1.00 85.50 94 ARG A N 1
ATOM 720 C CA . ARG A 1 94 ? 8.049 2.429 -10.749 1.00 85.50 94 ARG A CA 1
ATOM 721 C C . ARG A 1 94 ? 8.026 0.971 -10.292 1.00 85.50 94 ARG A C 1
ATOM 723 O O . ARG A 1 94 ? 6.952 0.399 -10.110 1.00 85.50 94 ARG A O 1
ATOM 730 N N . ARG A 1 95 ? 9.199 0.376 -10.053 1.00 84.38 95 ARG A N 1
ATOM 731 C CA . ARG A 1 95 ? 9.312 -0.986 -9.519 1.00 84.38 95 ARG A CA 1
ATOM 732 C C . ARG A 1 95 ? 8.646 -1.119 -8.164 1.00 84.38 95 ARG A C 1
ATOM 734 O O . ARG A 1 95 ? 7.879 -2.060 -7.974 1.00 84.38 95 ARG A O 1
ATOM 741 N N . ARG A 1 96 ? 8.908 -0.199 -7.237 1.00 85.00 96 ARG A N 1
ATOM 742 C CA . ARG A 1 96 ? 8.300 -0.212 -5.904 1.00 85.00 96 ARG A CA 1
ATOM 743 C C . ARG A 1 96 ? 6.776 -0.241 -6.002 1.00 85.00 96 ARG A C 1
ATOM 745 O O . ARG A 1 96 ? 6.167 -1.175 -5.487 1.00 85.00 96 ARG A O 1
ATOM 752 N N . ARG A 1 97 ? 6.171 0.693 -6.746 1.00 84.12 97 ARG A N 1
ATOM 753 C CA . ARG A 1 97 ? 4.708 0.776 -6.911 1.00 84.12 97 ARG A CA 1
ATOM 754 C C . ARG A 1 97 ? 4.110 -0.493 -7.523 1.00 84.12 97 ARG A C 1
ATOM 756 O O . ARG A 1 97 ? 3.092 -0.988 -7.042 1.00 84.12 97 ARG A O 1
ATOM 763 N N . MET A 1 98 ? 4.762 -1.056 -8.543 1.00 87.94 98 MET A N 1
ATOM 764 C CA . MET A 1 98 ? 4.322 -2.309 -9.169 1.00 87.94 98 MET A CA 1
ATOM 765 C C . MET A 1 98 ? 4.412 -3.496 -8.198 1.00 87.94 98 MET A C 1
ATOM 767 O O . MET A 1 98 ? 3.469 -4.279 -8.112 1.00 87.94 98 MET A O 1
ATOM 771 N N . THR A 1 99 ? 5.502 -3.602 -7.429 1.00 87.38 99 THR A N 1
ATOM 772 C CA . THR A 1 99 ? 5.669 -4.630 -6.377 1.00 87.38 99 THR A CA 1
ATOM 773 C C . THR A 1 99 ? 4.552 -4.543 -5.355 1.00 87.38 99 THR A C 1
ATOM 775 O O . THR A 1 99 ? 3.855 -5.518 -5.103 1.00 87.38 99 THR A O 1
ATOM 778 N N . GLU A 1 100 ? 4.341 -3.347 -4.816 1.00 84.44 100 GLU A N 1
ATOM 779 C CA . GLU A 1 100 ? 3.337 -3.099 -3.796 1.00 84.44 100 GLU A CA 1
ATOM 780 C C . GLU A 1 100 ? 1.923 -3.431 -4.287 1.00 84.44 100 GLU A C 1
ATOM 782 O O . GLU A 1 100 ? 1.085 -3.910 -3.520 1.00 84.44 100 GLU A O 1
ATOM 787 N N . ARG A 1 101 ? 1.639 -3.175 -5.571 1.00 88.94 101 ARG A N 1
ATOM 788 C CA . ARG A 1 101 ? 0.362 -3.541 -6.185 1.00 88.94 101 ARG A CA 1
ATOM 789 C C . ARG A 1 101 ? 0.218 -5.056 -6.312 1.00 88.94 101 ARG A C 1
ATOM 791 O O . ARG A 1 101 ? -0.832 -5.579 -5.951 1.00 88.94 101 ARG A O 1
ATOM 798 N N . MET A 1 102 ? 1.255 -5.757 -6.775 1.00 89.06 102 MET A N 1
ATOM 799 C CA . MET A 1 102 ? 1.260 -7.225 -6.849 1.00 89.06 102 MET A CA 1
ATOM 800 C C . MET A 1 102 ? 1.053 -7.865 -5.477 1.00 89.06 102 MET A C 1
ATOM 802 O O . MET A 1 102 ? 0.251 -8.785 -5.348 1.00 89.06 102 MET A O 1
ATOM 806 N N . GLU A 1 103 ? 1.759 -7.374 -4.460 1.00 85.50 103 GLU A N 1
ATOM 807 C CA . GLU A 1 103 ? 1.648 -7.861 -3.085 1.00 85.50 103 GLU A CA 1
ATOM 808 C C . GLU A 1 103 ? 0.245 -7.650 -2.533 1.00 85.50 103 GLU A C 1
ATOM 810 O O . GLU A 1 103 ? -0.327 -8.576 -1.969 1.00 85.50 103 GLU A O 1
ATOM 815 N N . HIS A 1 104 ? -0.343 -6.471 -2.749 1.00 83.06 104 HIS A N 1
ATOM 816 C CA . HIS A 1 104 ? -1.713 -6.198 -2.333 1.00 83.06 104 HIS A CA 1
ATOM 817 C C . HIS A 1 104 ? -2.708 -7.167 -2.985 1.00 83.06 104 HIS A C 1
ATOM 819 O O . HIS A 1 104 ? -3.484 -7.808 -2.279 1.00 83.06 104 HIS A O 1
ATOM 825 N N . LEU A 1 105 ? -2.634 -7.342 -4.306 1.00 84.94 105 LEU A N 1
ATOM 826 C CA . LEU A 1 105 ? -3.526 -8.244 -5.040 1.00 84.94 105 LEU A CA 1
ATOM 827 C C . LEU A 1 105 ? -3.331 -9.718 -4.635 1.00 84.94 105 LEU A C 1
ATOM 829 O O . LEU A 1 105 ? -4.286 -10.488 -4.646 1.00 84.94 105 LEU A O 1
ATOM 833 N N . ALA A 1 106 ? -2.114 -10.114 -4.247 1.00 83.88 106 ALA A N 1
ATOM 834 C CA . ALA A 1 106 ? -1.774 -11.473 -3.809 1.00 83.88 106 ALA A CA 1
ATOM 835 C C . ALA A 1 106 ? -1.841 -11.685 -2.281 1.00 83.88 106 ALA A C 1
ATOM 837 O O . ALA A 1 106 ? -1.491 -12.768 -1.804 1.00 83.88 106 ALA A O 1
ATOM 838 N N . SER A 1 107 ? -2.242 -10.667 -1.511 1.00 78.06 107 SER A N 1
ATOM 839 C CA . SER A 1 107 ? -2.279 -10.710 -0.041 1.00 78.06 107 SER A CA 1
ATOM 840 C C . SER A 1 107 ? -3.453 -11.515 0.518 1.00 78.06 107 SER A C 1
ATOM 842 O O . SER A 1 107 ? -3.471 -11.815 1.708 1.00 78.06 107 SER A O 1
ATOM 844 N N . GLY A 1 108 ? -4.436 -11.846 -0.325 1.00 69.88 108 GLY A N 1
ATOM 845 C CA . GLY A 1 108 ? -5.715 -12.410 0.104 1.00 69.88 108 GLY A CA 1
ATOM 846 C C . GLY A 1 108 ? -6.750 -11.360 0.521 1.00 69.88 108 GLY A C 1
ATOM 847 O O . GLY A 1 108 ? -7.820 -11.738 0.978 1.00 69.88 108 GLY A O 1
ATOM 848 N N . SER A 1 109 ? -6.467 -10.061 0.355 1.00 74.44 109 SER A N 1
ATOM 849 C CA . SER A 1 109 ? -7.469 -8.999 0.524 1.00 74.44 109 SER A CA 1
ATOM 850 C C . SER A 1 109 ? -8.649 -9.191 -0.436 1.00 74.44 109 SER A C 1
ATOM 852 O O . SER A 1 109 ? -8.456 -9.556 -1.595 1.00 74.44 109 SER A O 1
ATOM 854 N N . ASP A 1 110 ? -9.865 -8.897 0.022 1.00 76.56 110 ASP A N 1
ATOM 855 C CA . ASP A 1 110 ? -11.060 -8.841 -0.833 1.00 76.56 110 ASP A CA 1
ATOM 856 C C . ASP A 1 110 ? -11.199 -7.511 -1.588 1.00 76.56 110 ASP A C 1
ATOM 858 O O . ASP A 1 110 ? -12.096 -7.355 -2.413 1.00 76.56 110 ASP A O 1
ATOM 862 N N . SER A 1 111 ? -10.304 -6.551 -1.335 1.00 76.44 111 SER A N 1
ATOM 863 C CA . SER A 1 111 ? -10.325 -5.242 -1.983 1.00 76.44 111 SER A CA 1
ATOM 864 C C . SER A 1 111 ? -9.520 -5.254 -3.277 1.00 76.44 111 SER A C 1
ATOM 866 O O . SER A 1 111 ? -8.338 -5.595 -3.274 1.00 76.44 111 SER A O 1
ATOM 868 N N . TRP A 1 112 ? -10.143 -4.817 -4.374 1.00 79.88 112 TRP A N 1
ATOM 869 C CA . TRP A 1 112 ? -9.441 -4.539 -5.628 1.00 79.88 112 TRP A CA 1
ATOM 870 C C . TRP A 1 112 ? -8.583 -3.287 -5.522 1.00 79.88 112 TRP A C 1
ATOM 872 O O . TRP A 1 112 ? -7.433 -3.276 -5.954 1.00 79.88 112 TRP A O 1
ATOM 882 N N . GLU A 1 113 ? -9.120 -2.217 -4.945 1.00 77.75 113 GLU A N 1
ATOM 883 C CA . GLU A 1 113 ? -8.390 -0.973 -4.755 1.00 77.75 113 GLU A CA 1
ATOM 884 C C . GLU A 1 113 ? -7.406 -1.127 -3.601 1.00 77.75 113 GLU A C 1
ATOM 886 O O . GLU A 1 113 ? -7.785 -1.520 -2.492 1.00 77.75 113 GLU A O 1
ATOM 891 N N . LYS A 1 114 ? -6.135 -0.776 -3.843 1.00 65.75 114 LYS A N 1
ATOM 892 C CA . LYS A 1 114 ? -5.194 -0.620 -2.735 1.00 65.75 114 LYS A CA 1
ATOM 893 C C . LYS A 1 114 ? -5.717 0.582 -1.958 1.00 65.75 114 LYS A C 1
ATOM 895 O O . LYS A 1 114 ? -5.797 1.656 -2.563 1.00 65.75 114 LYS A O 1
ATOM 900 N N . PRO A 1 115 ? -6.057 0.448 -0.661 1.00 55.12 115 PRO A N 1
ATOM 901 C CA . PRO A 1 115 ? -6.432 1.601 0.133 1.00 55.12 115 PRO A CA 1
ATOM 902 C C . PRO A 1 115 ? -5.324 2.622 -0.054 1.00 55.12 115 PRO A C 1
ATOM 904 O O . PRO A 1 115 ? -4.159 2.322 0.232 1.00 55.12 115 PRO A O 1
ATOM 907 N N . ARG A 1 116 ? -5.656 3.788 -0.621 1.00 45.06 116 ARG A N 1
ATOM 908 C CA . ARG A 1 116 ? -4.690 4.876 -0.702 1.00 45.06 116 ARG A CA 1
ATOM 909 C C . ARG A 1 116 ? -4.240 5.080 0.739 1.00 45.06 116 ARG A C 1
ATOM 911 O O . ARG A 1 116 ? -5.048 5.468 1.582 1.00 45.06 116 ARG A O 1
ATOM 918 N N . LEU A 1 117 ? -2.976 4.758 1.031 1.00 44.44 117 LEU A N 1
ATOM 919 C CA . LEU A 1 117 ? -2.272 5.369 2.148 1.00 44.44 117 LEU A CA 1
ATOM 920 C C . LEU A 1 117 ? -2.262 6.830 1.760 1.00 44.44 117 LEU A C 1
ATOM 922 O O . LEU A 1 117 ? -1.479 7.282 0.930 1.00 44.44 117 LEU A O 1
ATOM 926 N N . SER A 1 118 ? -3.320 7.479 2.194 1.00 36.25 118 SER A N 1
ATOM 927 C CA . SER A 1 118 ? -3.688 8.814 1.832 1.00 36.25 118 SER A CA 1
ATOM 928 C C . SER A 1 118 ? -2.458 9.675 2.073 1.00 36.25 118 SER A C 1
ATOM 930 O O . SER A 1 118 ? -1.845 9.599 3.141 1.00 36.25 118 SER A O 1
ATOM 932 N N . SER A 1 119 ? -2.046 10.353 0.994 1.00 36.62 119 SER A N 1
ATOM 933 C CA . SER A 1 119 ? -0.929 11.298 0.893 1.00 36.62 119 SER A CA 1
ATOM 934 C C . SER A 1 119 ? -0.482 11.784 2.266 1.00 36.62 119 SER A C 1
ATOM 936 O O . SER A 1 119 ? -1.342 12.288 2.981 1.00 36.62 119 SER A O 1
ATOM 938 N N . GLY A 1 120 ? 0.801 11.625 2.615 1.00 46.12 120 GLY A N 1
ATOM 939 C CA . GLY 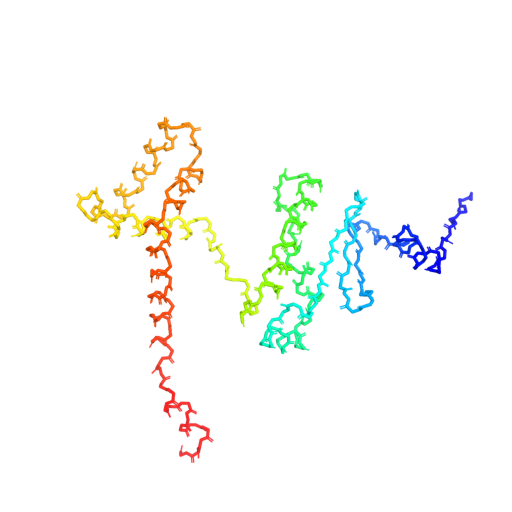A 1 120 ? 1.421 11.813 3.945 1.00 46.12 120 GLY A CA 1
ATOM 940 C C . GLY A 1 120 ? 0.652 12.609 5.014 1.00 46.12 120 GLY A C 1
ATOM 941 O O . GLY A 1 120 ? 0.546 12.130 6.134 1.00 46.12 120 GLY A O 1
ATOM 942 N N . ALA A 1 121 ? 0.040 13.743 4.668 1.00 48.50 121 ALA A N 1
ATOM 943 C CA . ALA A 1 121 ? -0.912 14.499 5.486 1.00 48.50 121 ALA A CA 1
ATOM 944 C C . ALA A 1 121 ? -2.040 13.676 6.152 1.00 48.50 121 ALA A C 1
ATOM 946 O O . ALA A 1 121 ? -2.385 13.923 7.305 1.00 48.50 121 ALA A O 1
ATOM 947 N N . VAL A 1 122 ? -2.633 12.690 5.474 1.00 50.31 122 VAL A N 1
ATOM 948 C CA . VAL A 1 122 ? -3.747 11.923 6.059 1.00 50.31 122 VAL A CA 1
ATOM 949 C C . VAL A 1 122 ? -3.233 10.747 6.897 1.00 50.31 122 VAL A C 1
ATOM 951 O O . VAL A 1 122 ? -3.807 10.464 7.948 1.00 50.31 122 VAL A O 1
ATOM 954 N N . ALA A 1 123 ? -2.124 10.107 6.508 1.00 66.19 123 ALA A N 1
ATOM 955 C CA . ALA A 1 123 ? -1.430 9.146 7.370 1.00 66.19 123 ALA A CA 1
ATOM 956 C C . ALA A 1 123 ? -0.944 9.809 8.671 1.00 66.19 123 ALA A C 1
ATOM 958 O O . ALA A 1 123 ? -1.115 9.250 9.751 1.00 66.19 123 ALA A O 1
ATOM 959 N N . GLU A 1 124 ? -0.435 11.036 8.576 1.00 79.00 124 GLU A N 1
ATOM 960 C CA . GLU A 1 124 ? -0.095 11.880 9.716 1.00 79.00 124 GLU A CA 1
ATOM 961 C C . GLU A 1 124 ? -1.328 12.198 10.569 1.00 79.00 124 GLU A C 1
ATOM 963 O O . GLU A 1 124 ? -1.314 11.931 11.768 1.00 79.00 124 GLU A O 1
ATOM 968 N N . SER A 1 125 ? -2.430 12.658 9.965 1.00 78.50 125 SER A N 1
ATOM 969 C CA . SER A 1 125 ? -3.666 12.960 10.705 1.00 78.50 125 SER A CA 1
ATOM 970 C C . SER A 1 125 ? -4.200 11.762 11.503 1.00 78.50 125 SER A C 1
ATOM 972 O O . SER A 1 125 ? -4.701 11.933 12.613 1.00 78.50 125 SER A O 1
ATOM 974 N N . LEU A 1 126 ? -4.045 10.539 10.980 1.00 82.12 126 LEU A N 1
ATOM 975 C CA . LEU A 1 126 ? -4.438 9.309 11.670 1.00 82.12 126 LEU A CA 1
ATOM 976 C C . LEU A 1 126 ? -3.544 9.019 12.874 1.00 82.12 126 LEU A C 1
ATOM 978 O O . LEU A 1 126 ? -4.059 8.680 13.937 1.00 82.12 126 LEU A O 1
ATOM 982 N N . VAL A 1 127 ? -2.225 9.178 12.731 1.00 85.62 127 VAL A N 1
ATOM 983 C CA . VAL A 1 127 ? -1.280 9.007 13.846 1.00 85.62 127 VAL A CA 1
ATOM 984 C C . VAL A 1 127 ? -1.539 10.057 14.930 1.00 85.62 127 VAL A C 1
ATOM 986 O O . VAL A 1 127 ? -1.554 9.719 16.110 1.00 85.62 127 VAL A O 1
ATOM 989 N N . LEU A 1 128 ? -1.822 11.309 14.555 1.00 90.06 128 LEU A N 1
ATOM 990 C CA . LEU A 1 128 ? -2.153 12.375 15.506 1.00 90.06 128 LEU A CA 1
ATOM 991 C C . LEU A 1 128 ? -3.477 12.108 16.240 1.00 90.06 128 LEU A C 1
ATOM 993 O O . LEU A 1 128 ? -3.524 12.223 17.463 1.00 90.06 128 LEU A O 1
ATOM 997 N N . ARG A 1 129 ? -4.537 11.687 15.531 1.00 87.94 129 ARG A N 1
ATOM 998 C CA . ARG A 1 129 ? -5.812 11.277 16.156 1.00 87.94 129 ARG A CA 1
ATOM 999 C C . ARG A 1 129 ? -5.624 10.077 17.088 1.00 87.94 129 ARG A C 1
ATOM 1001 O O . ARG A 1 129 ? -6.200 10.047 18.172 1.00 87.94 129 ARG A O 1
ATOM 1008 N N . ALA A 1 130 ? -4.794 9.111 16.698 1.00 89.12 130 ALA A N 1
ATOM 1009 C CA . ALA A 1 130 ? -4.474 7.955 17.529 1.00 89.12 130 ALA A CA 1
ATOM 1010 C C . ALA A 1 130 ? -3.693 8.347 18.793 1.00 89.12 130 ALA A C 1
ATOM 1012 O O . ALA A 1 130 ? -3.982 7.825 19.865 1.00 89.12 130 ALA A O 1
ATOM 1013 N N . LEU A 1 131 ? -2.761 9.301 18.705 1.00 90.75 131 LEU A N 1
ATOM 1014 C CA . LEU A 1 131 ? -2.038 9.826 19.868 1.00 90.75 131 LEU A CA 1
ATOM 1015 C C . LEU A 1 131 ? -2.979 10.470 20.885 1.00 90.75 131 LEU A C 1
ATOM 1017 O O . LEU A 1 131 ? -2.880 10.156 22.069 1.00 90.75 131 LEU A O 1
ATOM 1021 N N . VAL A 1 132 ? -3.908 11.313 20.428 1.00 93.69 132 VAL A N 1
ATOM 1022 C CA . VAL A 1 132 ? -4.936 11.926 21.289 1.00 93.69 132 VAL A CA 1
ATOM 1023 C C . VAL A 1 132 ? -5.811 10.857 21.943 1.00 93.69 132 VAL A C 1
ATOM 1025 O O . VAL A 1 132 ? -6.066 10.916 23.140 1.00 93.69 132 VAL A O 1
ATOM 1028 N N . ARG A 1 133 ? -6.221 9.831 21.186 1.00 90.94 133 ARG A N 1
ATOM 1029 C CA . ARG A 1 133 ? -7.058 8.738 21.705 1.00 90.94 133 ARG A CA 1
ATOM 1030 C C . ARG A 1 133 ? -6.346 7.874 22.747 1.00 90.94 133 ARG A C 1
ATOM 1032 O O . ARG A 1 133 ? -6.970 7.467 23.719 1.00 90.94 133 ARG A O 1
ATOM 1039 N N . VAL A 1 134 ? -5.068 7.561 22.535 1.00 91.81 134 VAL A N 1
ATOM 1040 C CA . VAL A 1 134 ? -4.288 6.689 23.431 1.00 91.81 134 VAL A CA 1
ATOM 1041 C C . VAL A 1 134 ? -3.781 7.445 24.660 1.00 91.81 134 VAL A C 1
ATOM 1043 O O . VAL A 1 134 ? -3.647 6.850 25.726 1.00 91.81 134 VAL A O 1
ATOM 1046 N N . PHE A 1 135 ? -3.517 8.747 24.533 1.00 91.69 135 PHE A N 1
ATOM 1047 C CA . PHE A 1 135 ? -3.011 9.583 25.622 1.00 91.69 135 PHE A CA 1
ATOM 1048 C C . PHE A 1 135 ? -3.858 10.853 25.820 1.00 91.69 135 PHE A C 1
ATOM 1050 O O . PHE A 1 135 ? -3.327 11.961 25.682 1.00 91.69 135 PHE A O 1
ATOM 1057 N N . PRO A 1 136 ? -5.147 10.724 26.180 1.00 88.69 136 PRO A N 1
ATOM 1058 C CA . PRO A 1 136 ? -6.056 11.867 26.303 1.00 88.69 136 PRO A CA 1
ATOM 1059 C C . PRO A 1 136 ? -5.627 12.854 27.399 1.00 88.69 136 PRO A C 1
ATOM 1061 O O . PRO A 1 136 ? -5.800 14.058 27.249 1.00 88.69 136 PRO A O 1
ATOM 1064 N N . ASP A 1 137 ? -4.974 12.367 28.458 1.00 88.25 137 ASP A N 1
ATOM 1065 C CA . ASP A 1 137 ? -4.453 13.212 29.543 1.00 88.25 137 ASP A CA 1
ATOM 1066 C C . ASP A 1 137 ? -3.184 13.986 29.148 1.00 88.25 137 ASP A C 1
ATOM 1068 O O . ASP A 1 137 ? -2.761 14.914 29.838 1.00 88.25 137 ASP A O 1
ATOM 1072 N N . ARG A 1 138 ? -2.534 13.582 28.049 1.00 83.81 138 ARG A N 1
ATOM 1073 C CA . ARG A 1 138 ? -1.270 14.158 27.573 1.00 83.81 138 ARG A CA 1
ATOM 1074 C C . ARG A 1 138 ? -1.456 15.043 26.347 1.00 83.81 138 ARG A C 1
ATOM 1076 O O . ARG A 1 138 ? -0.695 15.995 26.174 1.00 83.81 138 ARG A O 1
ATOM 1083 N N . PHE A 1 139 ? -2.416 14.714 25.488 1.00 90.44 139 PHE A N 1
ATOM 1084 C CA . PHE A 1 139 ? -2.698 15.441 24.258 1.00 90.44 139 PHE A CA 1
ATOM 1085 C C . PHE A 1 139 ? -4.181 15.789 24.212 1.00 90.44 139 PHE A C 1
ATOM 1087 O O . PHE A 1 139 ? -5.024 14.924 24.001 1.00 90.44 139 PHE A O 1
ATOM 1094 N N . THR A 1 140 ? -4.477 17.074 24.382 1.00 84.38 140 THR A N 1
ATOM 1095 C CA . THR A 1 140 ? -5.841 17.613 24.333 1.00 84.38 140 THR A CA 1
ATOM 1096 C C . THR A 1 140 ? -6.415 17.619 22.920 1.00 84.38 140 THR A C 1
ATOM 1098 O O . THR A 1 140 ? -7.623 17.510 22.738 1.00 84.38 140 THR A O 1
ATOM 1101 N N . ASP A 1 141 ? -5.550 17.746 21.914 1.00 87.44 141 ASP A N 1
ATOM 1102 C CA . ASP A 1 141 ? -5.914 17.828 20.506 1.00 87.44 141 ASP A CA 1
ATOM 1103 C C . ASP A 1 141 ? -4.750 17.386 19.599 1.00 87.44 141 ASP A C 1
ATOM 1105 O O . ASP A 1 141 ? -3.639 17.055 20.035 1.00 87.44 141 ASP A O 1
ATOM 1109 N N . THR A 1 142 ? -5.015 17.376 18.293 1.00 84.38 142 THR A N 1
ATOM 1110 C CA . THR A 1 142 ? -4.033 16.997 17.276 1.00 84.38 142 THR A CA 1
ATOM 1111 C C . THR A 1 142 ? -2.878 17.993 17.143 1.00 84.38 142 THR A C 1
ATOM 1113 O O . THR A 1 142 ? -1.819 17.608 16.651 1.00 84.38 142 THR A O 1
ATOM 1116 N N . GLU A 1 143 ? -3.028 19.247 17.584 1.00 85.56 143 GLU A N 1
ATOM 1117 C CA . GLU A 1 143 ? -1.946 20.240 17.585 1.00 85.56 143 GLU A CA 1
ATOM 1118 C C . GLU A 1 143 ? -0.932 19.939 18.700 1.00 85.56 143 GLU A C 1
ATOM 1120 O O . GLU A 1 143 ? 0.280 19.942 18.465 1.00 85.56 143 GLU A O 1
ATOM 1125 N N . ALA A 1 144 ? -1.409 19.587 19.896 1.00 83.88 144 ALA A N 1
ATOM 1126 C CA . ALA A 1 144 ? -0.579 19.117 21.001 1.00 83.88 144 ALA A CA 1
ATOM 1127 C C . ALA A 1 144 ? 0.165 17.821 20.633 1.00 83.88 144 ALA A C 1
ATOM 1129 O O . ALA A 1 144 ? 1.370 17.700 20.878 1.00 83.88 144 ALA A O 1
ATOM 1130 N N . ALA A 1 145 ? -0.518 16.881 19.971 1.00 89.81 145 ALA A N 1
ATOM 1131 C CA . ALA A 1 145 ? 0.111 15.671 19.441 1.00 89.81 145 ALA A CA 1
ATOM 1132 C C . ALA A 1 145 ? 1.162 15.990 18.356 1.00 89.81 145 ALA A C 1
ATOM 1134 O O . ALA A 1 145 ? 2.246 15.406 18.354 1.00 89.81 145 ALA A O 1
ATOM 1135 N N . SER A 1 146 ? 0.887 16.958 17.475 1.00 89.62 146 SER A N 1
ATOM 1136 C CA . SER A 1 146 ? 1.806 17.411 16.420 1.00 89.62 146 SER A CA 1
ATOM 1137 C C . SER A 1 146 ? 3.113 17.961 17.002 1.00 89.62 146 SER A C 1
ATOM 1139 O O . SER A 1 146 ? 4.200 17.529 16.614 1.00 89.62 146 SER A O 1
ATOM 1141 N N . LYS A 1 147 ? 3.025 18.816 18.030 1.00 89.38 147 LYS A N 1
ATOM 1142 C CA . LYS A 1 147 ? 4.201 19.346 18.745 1.00 89.38 147 LYS A CA 1
ATOM 1143 C C . LYS A 1 147 ? 5.036 18.240 19.396 1.00 89.38 147 LYS A C 1
ATOM 1145 O O . LYS A 1 147 ? 6.264 18.338 19.463 1.00 89.38 147 LYS A O 1
ATOM 1150 N N . ALA A 1 148 ? 4.401 17.164 19.862 1.00 89.56 148 ALA A N 1
ATOM 1151 C CA . ALA A 1 148 ? 5.106 16.016 20.427 1.00 89.56 148 ALA A CA 1
ATOM 1152 C C . ALA A 1 148 ? 5.860 15.203 19.364 1.00 89.56 148 ALA A C 1
ATOM 1154 O O . ALA A 1 148 ? 6.956 14.704 19.640 1.00 89.56 148 ALA A O 1
ATOM 1155 N N . VAL A 1 149 ? 5.312 15.101 18.149 1.00 90.31 149 VAL A N 1
ATOM 1156 C CA . VAL A 1 149 ? 6.006 14.515 16.992 1.00 90.31 149 VAL A CA 1
ATOM 1157 C C . VAL A 1 149 ? 7.232 15.354 16.628 1.00 90.31 149 VAL A C 1
ATOM 1159 O O . VAL A 1 149 ? 8.315 14.787 16.502 1.00 90.31 149 VAL A O 1
ATOM 1162 N N . ASP A 1 150 ? 7.109 16.684 16.560 1.00 89.25 150 ASP A N 1
ATOM 1163 C CA . ASP A 1 150 ? 8.251 17.581 16.303 1.00 89.25 150 ASP A CA 1
ATOM 1164 C C . ASP A 1 150 ? 9.326 17.485 17.382 1.00 89.25 150 ASP A C 1
ATOM 1166 O O . ASP A 1 150 ? 10.520 17.413 17.093 1.00 89.25 150 ASP A O 1
ATOM 1170 N N . THR A 1 151 ? 8.907 17.417 18.645 1.00 91.25 151 THR A N 1
ATOM 1171 C CA . THR A 1 151 ? 9.831 17.254 19.772 1.00 91.25 151 THR A CA 1
ATOM 1172 C C . THR A 1 151 ? 10.591 15.933 19.670 1.00 91.25 151 THR A C 1
ATOM 1174 O O . THR A 1 151 ? 11.792 15.886 19.937 1.00 91.25 151 THR A O 1
ATOM 1177 N N . LEU A 1 152 ? 9.920 14.846 19.274 1.00 87.69 152 LEU A N 1
ATOM 1178 C CA . LEU A 1 152 ? 10.570 13.554 19.062 1.00 87.69 152 LEU A CA 1
ATOM 1179 C C . LEU A 1 152 ? 11.532 13.596 17.869 1.00 87.69 152 LEU A C 1
ATOM 1181 O O . LEU A 1 152 ? 12.639 13.067 17.982 1.00 87.69 152 LEU A O 1
ATOM 1185 N N . ALA A 1 153 ? 11.122 14.235 16.770 1.00 86.88 153 ALA A N 1
ATOM 1186 C CA . ALA A 1 153 ? 11.943 14.437 15.582 1.00 86.88 153 ALA A CA 1
ATOM 1187 C C . ALA A 1 153 ? 13.245 15.165 15.943 1.00 86.88 153 ALA A C 1
ATOM 1189 O O . ALA A 1 153 ? 14.331 14.639 15.708 1.00 86.88 153 ALA A O 1
ATOM 1190 N N . ALA A 1 154 ? 13.143 16.295 16.649 1.00 88.00 154 ALA A N 1
ATOM 1191 C CA . ALA A 1 154 ? 14.293 17.061 17.121 1.00 88.00 154 ALA A CA 1
ATOM 1192 C C . ALA A 1 154 ? 15.160 16.274 18.120 1.00 88.00 154 ALA A C 1
ATOM 1194 O O . ALA A 1 154 ? 16.381 16.241 17.996 1.00 88.00 154 ALA A O 1
ATOM 1195 N N . LYS A 1 155 ? 14.544 15.590 19.095 1.00 92.12 155 LYS A N 1
ATOM 1196 C CA . LYS A 1 155 ? 15.268 14.840 20.136 1.00 92.12 155 LYS A CA 1
ATOM 1197 C C . LYS A 1 155 ? 16.046 13.644 19.584 1.00 92.12 155 LYS A C 1
ATOM 1199 O O . LYS A 1 155 ? 17.039 13.239 20.184 1.00 92.12 155 LYS A O 1
ATOM 1204 N N . ARG A 1 156 ? 15.568 13.038 18.496 1.00 87.44 156 ARG A N 1
ATOM 1205 C CA . ARG A 1 156 ? 16.174 11.845 17.885 1.00 87.44 156 ARG A CA 1
ATOM 1206 C C . ARG A 1 156 ? 16.861 12.123 16.549 1.00 87.44 156 ARG A C 1
ATOM 1208 O O . ARG A 1 156 ? 17.283 11.168 15.905 1.00 87.44 156 ARG A O 1
ATOM 1215 N N . SER A 1 157 ? 16.974 13.389 16.145 1.00 88.25 157 SER A N 1
ATOM 1216 C CA . SER A 1 157 ? 17.508 13.793 14.836 1.00 88.25 157 SER A CA 1
ATOM 1217 C C . SER A 1 157 ? 16.849 13.043 13.671 1.00 88.25 157 SER A C 1
ATOM 1219 O O . SER A 1 157 ? 17.517 12.623 12.728 1.00 88.25 157 SER A O 1
ATOM 1221 N N . LEU A 1 158 ? 15.536 12.831 13.769 1.00 77.06 158 LEU A N 1
ATOM 1222 C CA . LEU A 1 158 ? 14.719 12.218 12.726 1.00 77.06 158 LEU A CA 1
ATOM 1223 C C . LEU A 1 158 ? 14.033 13.315 11.916 1.00 77.06 158 LEU A C 1
ATOM 1225 O O . LEU A 1 158 ? 13.742 14.395 12.431 1.00 77.06 158 LEU A O 1
ATOM 1229 N N . ASP A 1 159 ? 13.709 13.013 10.665 1.00 75.00 159 ASP A N 1
ATOM 1230 C CA . ASP A 1 159 ? 12.712 13.788 9.944 1.00 75.00 159 ASP A CA 1
ATOM 1231 C C . ASP A 1 159 ? 11.309 13.523 10.526 1.00 75.00 159 ASP A C 1
ATOM 1233 O O . ASP A 1 159 ? 11.065 12.555 11.258 1.00 75.00 159 ASP A O 1
ATOM 1237 N N . ARG A 1 160 ? 10.353 14.406 10.223 1.00 79.19 160 ARG A N 1
ATOM 1238 C CA . ARG A 1 160 ? 8.984 14.305 10.758 1.00 79.19 160 ARG A CA 1
ATOM 1239 C C . ARG A 1 160 ? 8.327 12.968 10.399 1.00 79.19 160 ARG A C 1
ATOM 1241 O O . ARG A 1 160 ? 7.647 12.371 11.231 1.00 79.19 160 ARG A O 1
ATOM 1248 N N . ALA A 1 161 ? 8.587 12.462 9.192 1.00 75.38 161 ALA A N 1
ATOM 1249 C CA . ALA A 1 161 ? 8.108 11.160 8.739 1.00 75.38 161 ALA A CA 1
ATOM 1250 C C . ALA A 1 161 ? 8.682 10.004 9.579 1.00 75.38 161 ALA A C 1
ATOM 1252 O O . ALA A 1 161 ? 7.934 9.120 10.004 1.00 75.38 161 ALA A O 1
ATOM 1253 N N . GLY A 1 162 ? 9.982 10.027 9.883 1.00 69.94 162 GLY A N 1
ATOM 1254 C CA . GLY A 1 162 ? 10.624 9.072 10.779 1.00 69.94 162 GLY A CA 1
ATOM 1255 C C . GLY A 1 162 ? 10.058 9.126 12.197 1.00 69.94 162 GLY A C 1
ATOM 1256 O O . GLY A 1 162 ? 9.799 8.081 12.793 1.00 69.94 162 GLY A O 1
ATOM 1257 N N . ALA A 1 163 ? 9.783 10.320 12.727 1.00 79.25 163 ALA A N 1
ATOM 1258 C CA . ALA A 1 163 ? 9.160 10.477 14.043 1.00 79.25 163 ALA A CA 1
ATOM 1259 C C . ALA A 1 163 ? 7.719 9.935 14.089 1.00 79.25 163 ALA A C 1
ATOM 1261 O O . ALA A 1 163 ? 7.352 9.257 15.051 1.00 79.25 163 ALA A O 1
ATOM 1262 N N . LEU A 1 164 ? 6.918 10.169 13.043 1.00 81.94 164 LEU A N 1
ATOM 1263 C CA . LEU A 1 164 ? 5.575 9.588 12.911 1.00 81.94 164 LEU A CA 1
ATOM 1264 C C . LEU A 1 164 ? 5.621 8.061 12.867 1.00 81.94 164 LEU A C 1
ATOM 1266 O O . LEU A 1 164 ? 4.801 7.410 13.511 1.00 81.94 164 LEU A O 1
ATOM 1270 N N . LYS A 1 165 ? 6.601 7.487 12.161 1.00 78.88 165 LYS A N 1
ATOM 1271 C CA . LYS A 1 165 ? 6.791 6.036 12.101 1.00 78.88 165 LYS A CA 1
ATOM 1272 C C . LYS A 1 165 ? 7.102 5.444 13.476 1.00 78.88 165 LYS A C 1
ATOM 1274 O O . LYS A 1 165 ? 6.481 4.464 13.860 1.00 78.88 165 LYS A O 1
ATOM 1279 N N . VAL A 1 166 ? 7.979 6.085 14.252 1.00 77.69 166 VAL A N 1
ATOM 1280 C CA . VAL A 1 166 ? 8.293 5.645 15.624 1.00 77.69 166 VAL A CA 1
ATOM 1281 C C . VAL A 1 166 ? 7.044 5.605 16.509 1.00 77.69 166 VAL A C 1
ATOM 1283 O O . VAL A 1 166 ? 6.893 4.684 17.309 1.00 77.69 166 VAL A O 1
ATOM 1286 N N . TRP A 1 167 ? 6.142 6.580 16.376 1.00 83.81 167 TRP A N 1
ATOM 1287 C CA . TRP A 1 167 ? 4.868 6.558 17.096 1.00 83.81 167 TRP A CA 1
ATOM 1288 C C . TRP A 1 167 ? 3.915 5.484 16.568 1.00 83.81 167 TRP A C 1
ATOM 1290 O O . TRP A 1 167 ? 3.300 4.785 17.369 1.00 83.81 167 TRP A O 1
ATOM 1300 N N . ALA A 1 168 ? 3.809 5.335 15.247 1.00 78.56 168 ALA A N 1
ATOM 1301 C CA . ALA A 1 168 ? 2.937 4.353 14.605 1.00 78.56 168 ALA A CA 1
ATOM 1302 C C . ALA A 1 168 ? 3.349 2.897 14.888 1.00 78.56 168 ALA A C 1
ATOM 1304 O O . ALA A 1 168 ? 2.481 2.031 14.957 1.00 78.56 168 ALA A O 1
ATOM 1305 N N . ASP A 1 169 ? 4.641 2.639 15.103 1.00 75.62 169 ASP A N 1
ATOM 1306 C CA . ASP A 1 169 ? 5.175 1.315 15.450 1.00 75.62 169 ASP A CA 1
ATOM 1307 C C . ASP A 1 169 ? 4.832 0.895 16.899 1.00 75.62 169 ASP A C 1
ATOM 1309 O O . ASP A 1 169 ? 5.015 -0.263 17.279 1.00 75.62 169 ASP A O 1
ATOM 1313 N N . SER A 1 170 ? 4.305 1.806 17.729 1.00 81.94 170 SER A N 1
ATOM 1314 C CA . SER A 1 170 ? 3.780 1.464 19.054 1.00 81.94 170 SER A CA 1
ATOM 1315 C C . SER A 1 170 ? 2.487 0.659 18.933 1.00 81.94 170 SER A C 1
ATOM 1317 O O . SER A 1 170 ? 1.521 1.115 18.323 1.00 81.94 170 SER A O 1
ATOM 1319 N N . GLN A 1 171 ? 2.422 -0.501 19.595 1.00 70.50 171 GLN A N 1
ATOM 1320 C CA . GLN A 1 171 ? 1.265 -1.401 19.539 1.00 70.50 171 GLN A CA 1
ATOM 1321 C C . GLN A 1 171 ? -0.059 -0.705 19.901 1.00 70.50 171 GLN A C 1
ATOM 1323 O O . GLN A 1 171 ? -1.065 -0.914 19.228 1.00 70.50 171 GLN A O 1
ATOM 1328 N N . ALA A 1 172 ? -0.059 0.158 20.922 1.00 76.12 172 ALA A N 1
ATOM 1329 C CA . ALA A 1 172 ? -1.257 0.892 21.335 1.00 76.12 172 ALA A CA 1
ATOM 1330 C C . ALA A 1 172 ? -1.738 1.880 20.256 1.00 76.12 172 ALA A C 1
ATOM 1332 O O . ALA A 1 172 ? -2.935 1.998 20.003 1.00 76.12 172 ALA A O 1
ATOM 1333 N N . ILE A 1 173 ? -0.802 2.555 19.583 1.00 79.62 173 ILE A N 1
ATOM 1334 C CA . ILE A 1 173 ? -1.104 3.512 18.512 1.00 79.62 173 ILE A CA 1
ATOM 1335 C C . ILE A 1 173 ? -1.556 2.777 17.249 1.00 79.62 173 ILE A C 1
ATOM 1337 O O . ILE A 1 173 ? -2.533 3.186 16.627 1.00 79.62 173 ILE A O 1
ATOM 1341 N N . ALA A 1 174 ? -0.910 1.665 16.897 1.00 71.50 174 ALA A N 1
ATOM 1342 C CA . ALA A 1 174 ? -1.301 0.835 15.764 1.00 71.50 174 ALA A CA 1
ATOM 1343 C C . ALA A 1 174 ? -2.744 0.316 15.898 1.00 71.50 174 ALA A C 1
ATOM 1345 O O . ALA A 1 174 ? -3.513 0.405 14.941 1.00 71.50 174 ALA A O 1
ATOM 1346 N N . LEU A 1 175 ? -3.133 -0.160 17.089 1.00 73.75 175 LEU A N 1
ATOM 1347 C CA . LEU A 1 175 ? -4.508 -0.588 17.373 1.00 73.75 175 LEU A CA 1
ATOM 1348 C C . LEU A 1 175 ? -5.498 0.579 17.253 1.00 73.75 175 LEU A C 1
ATOM 1350 O O . LEU A 1 175 ? -6.492 0.467 16.540 1.00 73.75 175 LEU A O 1
ATOM 1354 N N . ALA A 1 176 ? -5.181 1.732 17.846 1.00 79.44 176 ALA A N 1
ATOM 1355 C CA . ALA A 1 176 ? -6.030 2.917 17.746 1.00 79.44 176 ALA A CA 1
ATOM 1356 C C . ALA A 1 176 ? -6.205 3.412 16.296 1.00 79.44 176 ALA A C 1
ATOM 1358 O O . ALA A 1 176 ? -7.285 3.871 15.929 1.00 79.44 176 ALA A O 1
ATOM 1359 N N . ILE A 1 177 ? -5.180 3.296 15.444 1.00 78.31 177 ILE A N 1
ATOM 1360 C CA . ILE A 1 177 ? -5.284 3.624 14.012 1.00 78.31 177 ILE A CA 1
ATOM 1361 C C . ILE A 1 177 ? -6.266 2.684 13.301 1.00 78.31 177 ILE A C 1
ATOM 1363 O O . ILE A 1 177 ? -7.019 3.138 12.436 1.00 78.31 177 ILE A O 1
ATOM 1367 N N . VAL A 1 178 ? -6.263 1.390 13.633 1.00 78.62 178 VAL A N 1
ATOM 1368 C CA . VAL A 1 178 ? -7.213 0.418 13.067 1.00 78.62 178 VAL A CA 1
ATOM 1369 C C . VAL A 1 178 ? -8.642 0.762 13.486 1.00 78.62 178 VAL A C 1
ATOM 1371 O O . VAL A 1 178 ? -9.515 0.820 12.621 1.00 78.62 178 VAL A O 1
ATOM 1374 N N . ASP A 1 179 ? -8.862 1.079 14.762 1.00 78.44 179 ASP A N 1
ATOM 1375 C CA . ASP A 1 179 ? -10.178 1.466 15.282 1.00 78.44 179 ASP A CA 1
ATOM 1376 C C . ASP A 1 179 ? -10.706 2.735 14.607 1.00 78.44 179 ASP A C 1
ATOM 1378 O O . ASP A 1 179 ? -11.827 2.750 14.101 1.00 78.44 179 ASP A O 1
ATOM 1382 N N . ILE A 1 180 ? -9.874 3.778 14.510 1.00 79.25 180 ILE A N 1
ATOM 1383 C CA . ILE A 1 180 ? -10.235 5.036 13.841 1.00 79.25 180 ILE A CA 1
ATOM 1384 C C . ILE A 1 180 ? -10.589 4.788 12.372 1.00 79.25 180 ILE A C 1
ATOM 1386 O O . ILE A 1 180 ? -11.548 5.355 11.853 1.00 79.25 180 ILE A O 1
ATOM 1390 N N . ARG A 1 181 ? -9.850 3.912 11.683 1.00 75.06 181 ARG A N 1
ATOM 1391 C CA . ARG A 1 181 ? -10.167 3.546 10.296 1.00 75.06 181 ARG A CA 1
ATOM 1392 C C . ARG A 1 181 ? -11.487 2.794 10.187 1.00 75.06 181 ARG A C 1
ATOM 1394 O O . ARG A 1 181 ? -12.223 3.027 9.231 1.00 75.06 181 ARG A O 1
ATOM 1401 N N . ALA A 1 182 ? -11.785 1.906 11.132 1.00 72.50 182 ALA A N 1
ATOM 1402 C CA . ALA A 1 182 ? -13.051 1.188 11.171 1.00 72.50 182 ALA A CA 1
ATOM 1403 C C . ALA A 1 182 ? -14.229 2.138 11.449 1.00 72.50 182 ALA A C 1
ATOM 1405 O O . ALA A 1 182 ? -15.276 2.012 10.818 1.00 72.50 182 ALA A O 1
ATOM 1406 N N . GLU A 1 183 ? -14.054 3.113 12.341 1.00 74.44 183 GLU A N 1
ATOM 1407 C CA . GLU A 1 183 ? -15.034 4.168 12.625 1.00 74.44 183 GLU A CA 1
ATOM 1408 C C . GLU A 1 183 ? -15.270 5.065 11.407 1.00 74.44 183 GLU A C 1
ATOM 1410 O O . GLU A 1 183 ? -16.415 5.252 11.000 1.00 74.44 183 GLU A O 1
ATOM 1415 N N . ASP A 1 184 ? -14.204 5.546 10.764 1.00 72.25 184 ASP A N 1
ATOM 1416 C CA . ASP A 1 184 ? -14.299 6.371 9.557 1.00 72.25 184 ASP A CA 1
ATOM 1417 C C . ASP A 1 184 ? -14.958 5.590 8.397 1.00 72.25 184 ASP A C 1
ATOM 1419 O O . ASP A 1 184 ? -15.726 6.153 7.613 1.00 72.25 184 ASP A O 1
ATOM 1423 N N . ALA A 1 185 ? -14.694 4.283 8.283 1.00 66.12 185 ALA A N 1
ATOM 1424 C CA . ALA A 1 185 ? -15.346 3.414 7.303 1.00 66.12 185 ALA A CA 1
ATOM 1425 C C . ALA A 1 185 ? -16.843 3.237 7.598 1.00 66.12 185 ALA A C 1
ATOM 1427 O O . ALA A 1 185 ? -17.662 3.355 6.687 1.00 66.12 185 ALA A O 1
ATOM 1428 N N . LYS A 1 186 ? -17.213 3.020 8.867 1.00 67.31 186 LYS A N 1
ATOM 1429 C CA . LYS A 1 186 ? -18.617 2.948 9.299 1.00 67.31 186 LYS A CA 1
ATOM 1430 C C . LYS A 1 186 ? -19.351 4.267 9.083 1.00 67.31 186 LYS A C 1
ATOM 1432 O O . LYS A 1 186 ? -20.480 4.240 8.618 1.00 67.31 186 LYS A O 1
ATOM 1437 N N . ALA A 1 187 ? -18.722 5.408 9.360 1.00 64.81 187 ALA A N 1
ATOM 1438 C CA . ALA A 1 187 ? -19.318 6.724 9.133 1.00 64.81 187 ALA A CA 1
ATOM 1439 C C . ALA A 1 187 ? -19.594 6.977 7.641 1.00 64.81 187 ALA A C 1
ATOM 1441 O O . ALA A 1 187 ? -20.647 7.497 7.283 1.00 64.81 187 ALA A O 1
ATOM 1442 N N . ARG A 1 188 ? -18.686 6.546 6.756 1.00 61.31 188 ARG A N 1
ATOM 1443 C CA . ARG A 1 188 ? -18.896 6.609 5.300 1.00 61.31 188 ARG A CA 1
ATOM 1444 C C . ARG A 1 188 ? -19.989 5.655 4.821 1.00 61.31 188 ARG A C 1
ATOM 1446 O O . ARG A 1 188 ? -20.783 6.042 3.976 1.00 61.31 188 ARG A O 1
ATOM 1453 N N . ALA A 1 189 ? -20.051 4.443 5.372 1.00 52.12 189 ALA A N 1
ATOM 1454 C CA . ALA A 1 189 ? -21.109 3.480 5.065 1.00 52.12 189 ALA A CA 1
ATOM 1455 C C . ALA A 1 189 ? -22.482 3.930 5.598 1.00 52.12 189 ALA A C 1
ATOM 1457 O O . ALA A 1 189 ? -23.487 3.751 4.926 1.00 52.12 189 ALA A O 1
ATOM 1458 N N . GLY A 1 190 ? -22.527 4.576 6.766 1.00 48.62 190 GLY A N 1
ATOM 1459 C CA . GLY A 1 190 ? -23.743 5.176 7.320 1.00 48.62 190 GLY A CA 1
ATOM 1460 C C . GLY A 1 190 ? -24.258 6.362 6.499 1.00 48.62 190 GLY A C 1
ATOM 1461 O O . GLY A 1 190 ? -25.459 6.592 6.459 1.00 48.62 190 GLY A O 1
ATOM 1462 N N . GLY A 1 191 ? -23.380 7.070 5.781 1.00 45.28 191 GLY A N 1
ATOM 1463 C CA . GLY A 1 191 ? -23.770 8.085 4.794 1.00 45.28 191 GLY A CA 1
ATOM 1464 C C . GLY A 1 191 ? -24.293 7.517 3.467 1.00 45.28 191 GLY A C 1
ATOM 1465 O O . GLY A 1 191 ? -24.904 8.252 2.706 1.00 45.28 191 GLY A O 1
ATOM 1466 N N . LEU A 1 192 ? -24.083 6.222 3.205 1.00 42.25 192 LEU A N 1
ATOM 1467 C CA . LEU A 1 192 ? -24.675 5.470 2.088 1.00 42.25 192 LEU A CA 1
ATOM 1468 C C . LEU A 1 192 ? -25.975 4.755 2.503 1.00 42.25 192 LEU A C 1
ATOM 1470 O O . LEU A 1 192 ? -26.439 3.882 1.782 1.00 42.25 192 LEU A O 1
ATOM 1474 N N . SER A 1 193 ? -26.532 5.086 3.676 1.00 42.97 193 SER A N 1
ATOM 1475 C CA . SER A 1 193 ? -27.802 4.537 4.167 1.00 42.97 193 SER A CA 1
ATOM 1476 C C . SER A 1 193 ? -29.037 5.350 3.759 1.00 42.97 193 SER A C 1
ATOM 1478 O O . SER A 1 193 ? -30.082 5.189 4.384 1.00 42.97 193 SER A O 1
ATOM 1480 N N . GLU A 1 194 ? -28.965 6.153 2.684 1.00 46.44 194 GLU A N 1
ATOM 1481 C CA . GLU A 1 194 ? -30.142 6.217 1.798 1.00 46.44 194 GLU A CA 1
ATOM 1482 C C . GLU A 1 194 ? -30.447 4.762 1.437 1.00 46.44 194 GLU A C 1
ATOM 1484 O O . GLU A 1 194 ? -29.578 4.022 0.972 1.00 46.44 194 GLU A O 1
ATOM 1489 N N . SER A 1 195 ? -31.560 4.292 1.972 1.00 46.28 195 SER A N 1
ATOM 1490 C CA . SER A 1 195 ? -31.601 3.016 2.667 1.00 46.28 195 SER A CA 1
ATOM 1491 C C . SER A 1 195 ? -31.492 1.854 1.686 1.00 46.28 195 SER A C 1
ATOM 1493 O O . SER A 1 195 ? -31.909 1.938 0.534 1.00 46.28 195 SER A O 1
ATOM 1495 N N . ALA A 1 196 ? -30.956 0.720 2.142 1.00 50.66 196 ALA A N 1
ATOM 1496 C CA . ALA A 1 196 ? -31.061 -0.520 1.373 1.00 50.66 196 ALA A CA 1
ATOM 1497 C C . ALA A 1 196 ? -32.530 -0.831 1.000 1.00 50.66 196 ALA A C 1
ATOM 1499 O O . ALA A 1 196 ? -32.761 -1.492 -0.008 1.00 50.66 196 ALA A O 1
ATOM 1500 N N . ASP A 1 197 ? -33.493 -0.302 1.766 1.00 49.72 197 ASP A N 1
ATOM 1501 C CA . ASP A 1 197 ? -34.926 -0.350 1.476 1.00 49.72 197 ASP A CA 1
ATOM 1502 C C . ASP A 1 197 ? -35.330 0.566 0.301 1.00 49.72 197 ASP A C 1
ATOM 1504 O O . ASP A 1 197 ? -36.144 0.148 -0.517 1.00 49.72 197 ASP A O 1
ATOM 1508 N N . ASP A 1 198 ? -34.716 1.741 0.126 1.00 51.31 198 ASP A N 1
ATOM 1509 C CA . ASP A 1 198 ? -34.955 2.631 -1.027 1.00 51.31 198 ASP A CA 1
ATOM 1510 C C . ASP A 1 198 ? -34.423 2.012 -2.334 1.00 51.31 198 ASP A C 1
ATOM 1512 O O . ASP A 1 198 ? -35.088 2.040 -3.370 1.00 51.31 198 ASP A O 1
ATOM 1516 N N . ILE A 1 199 ? -33.254 1.362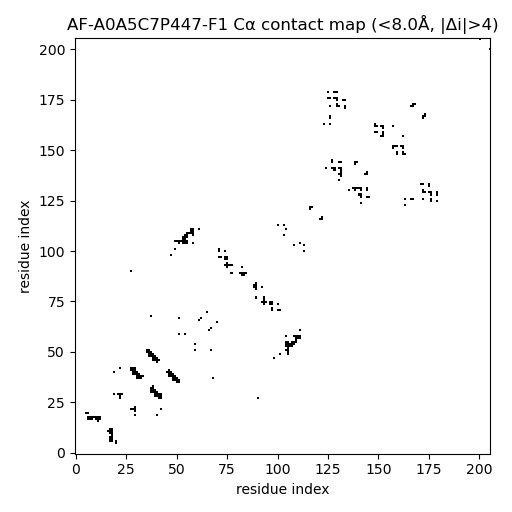 -2.276 1.00 51.38 199 ILE A N 1
ATOM 1517 C CA . ILE A 1 199 ? -32.667 0.642 -3.420 1.00 51.38 199 ILE A CA 1
ATOM 1518 C C . ILE A 1 199 ? -33.480 -0.623 -3.751 1.00 51.38 199 ILE A C 1
ATOM 1520 O O . ILE A 1 199 ? -33.625 -0.988 -4.919 1.00 51.38 199 ILE A O 1
ATOM 1524 N N . LEU A 1 200 ? -34.029 -1.308 -2.740 1.00 52.41 200 LEU A N 1
ATOM 1525 C CA . LEU A 1 200 ? -34.896 -2.470 -2.952 1.00 52.41 200 LEU A CA 1
ATOM 1526 C C . LEU A 1 200 ? -36.285 -2.078 -3.468 1.00 52.41 200 LEU A C 1
ATOM 1528 O O . LEU A 1 200 ? -36.829 -2.818 -4.286 1.00 52.41 200 LEU A O 1
ATOM 1532 N N . GLY A 1 201 ? -36.827 -0.927 -3.061 1.00 48.34 201 GLY A N 1
ATOM 1533 C CA . GLY A 1 201 ? -38.079 -0.381 -3.593 1.00 48.34 201 GLY A CA 1
ATOM 1534 C C . GLY A 1 201 ? -38.003 -0.108 -5.098 1.00 48.34 201 GLY A C 1
ATOM 1535 O O . GLY A 1 201 ? -38.895 -0.504 -5.845 1.00 48.34 201 GLY A O 1
ATOM 1536 N N . GLU A 1 202 ? -36.881 0.444 -5.571 1.00 44.97 202 GLU A N 1
ATOM 1537 C CA . GLU A 1 202 ? -36.659 0.712 -6.999 1.00 44.97 202 GLU A CA 1
ATOM 1538 C C . GLU A 1 202 ? -36.455 -0.577 -7.828 1.00 44.97 202 GLU A C 1
ATOM 1540 O O . GLU A 1 202 ? -36.855 -0.653 -8.990 1.00 44.97 202 GLU A O 1
ATOM 1545 N N . ILE A 1 203 ? -35.880 -1.629 -7.231 1.00 47.72 203 ILE A N 1
ATOM 1546 C CA . ILE A 1 203 ? -35.673 -2.935 -7.888 1.00 47.72 203 ILE A CA 1
ATOM 1547 C C . ILE A 1 203 ? -36.954 -3.784 -7.909 1.00 47.72 203 ILE A C 1
ATOM 1549 O O . ILE A 1 203 ? -37.156 -4.563 -8.845 1.00 47.72 203 ILE A O 1
ATOM 1553 N N . LEU A 1 204 ? -37.809 -3.667 -6.890 1.00 56.91 204 LEU A N 1
ATOM 1554 C CA . LEU A 1 204 ? -39.050 -4.441 -6.773 1.00 56.91 204 LEU A CA 1
ATOM 1555 C C . LEU A 1 204 ? -40.258 -3.773 -7.441 1.00 56.91 204 LEU A C 1
ATOM 1557 O O . LEU A 1 204 ? -41.273 -4.443 -7.626 1.00 56.91 204 LEU A O 1
ATOM 1561 N N . GLY A 1 205 ? -40.119 -2.523 -7.887 1.00 43.78 205 GLY A N 1
ATOM 1562 C CA . GLY A 1 205 ? -41.099 -1.848 -8.732 1.00 43.78 205 GLY A CA 1
ATOM 1563 C C . GLY A 1 205 ? -42.403 -1.519 -8.009 1.00 43.78 205 GLY A C 1
ATOM 1564 O O . GLY A 1 205 ? -43.465 -1.961 -8.450 1.00 43.78 205 GLY A O 1
ATOM 1565 N N . GLU A 1 206 ? -42.315 -0.730 -6.937 1.00 43.41 206 GLU A N 1
ATOM 1566 C CA . GLU A 1 206 ? -43.430 0.127 -6.497 1.00 43.41 206 GLU A CA 1
ATOM 1567 C C . GLU A 1 206 ? -43.309 1.534 -7.095 1.00 43.41 206 GLU A C 1
ATOM 1569 O O . GLU A 1 206 ? -42.188 2.092 -7.097 1.00 43.41 206 GLU A O 1
#

Radius of gyration: 23.5 Å; Cα contacts (8 Å, |Δi|>4): 190; chains: 1; bounding box: 69×44×71 Å

Secondary structure (DSSP, 8-state):
--------HHHHHHSTTSS-----TT-SEEEEEETTEEEEEETTS-EEEE-GGGS-HHHHHHHHHH-HHHHHHHHT---TTSSSSSHHHHHHHHHHHHHHHHHHHTTT-S-SSPP---TTHHHHHHHHHHHHHH-TTT-SSHHHHHHHHHHHHHHHT--HHHHHHHHHTSHHHHHHHHHHHHHHHHHHHHTT-S-HHHHHHHHHT-

pLDDT: mean 71.84, std 17.18, range [28.11, 93.69]

Nearest PDB structures (foldseek):
  2a0s-assembly1_A  TM=7.998E-01  e=1.583E+00  Plasmodium vivax
  3lze-assembly1_A  TM=8.112E-01  e=1.583E+00  Plasmodium vivax
  1y13-assembly1_A  TM=4.996E-01  e=9.520E-01  Plasmodium falciparum